Protein AF-A0A9P1I7U9-F1 (afdb_monomer)

Mean predicted aligned error: 19.24 Å

Organism: NCBI:txid860376

Foldseek 3Di:
DDDDDDDDDDDDDDDDDDDPDPPDPPDDDDDDPPPDPLLVLLVVQCLQVPWDFLVSSVVVCVVVDPDDPCNSVSNVVSQVVCVVVQQWDDDPRTIHGHDDDPPDDPDDPDDDDDDDDPDDDDAQVVLQVVVVVLQFAAPVPRHTAHAEAPNDNLQQAWKAFPVAQETHHNDPPDPQQADPVPRHGGGIEGAHEARDDDADNAHFFKAFPPHRYTGHPVSLVVLVVDPPNQADPRPRHGADPVDGMDTHDTHGDD

Solvent-accessible surface area (backbone atoms only — not comparable to full-atom values): 15810 Å² total; per-residue (Å²): 141,78,88,83,86,91,82,83,84,80,79,79,83,84,80,80,80,73,84,83,76,83,77,72,80,76,86,77,72,90,71,75,91,81,80,71,62,58,64,62,51,54,51,50,42,39,72,66,72,38,72,37,35,66,68,58,45,50,55,52,45,57,75,75,42,86,82,53,98,59,47,68,62,52,50,54,55,42,53,55,50,35,38,74,69,57,51,29,40,75,59,87,72,31,39,34,77,50,73,81,84,91,83,85,88,86,81,76,99,78,74,83,88,74,90,89,85,89,86,90,86,68,33,44,61,52,36,41,50,54,53,43,71,59,48,25,32,14,94,86,78,69,44,77,41,50,71,43,48,77,87,54,64,64,70,70,19,27,22,30,23,72,72,76,15,48,44,35,67,58,56,98,80,62,69,62,47,49,36,89,88,77,69,45,70,21,53,62,32,46,36,24,38,59,87,65,76,85,54,52,84,47,66,72,39,32,24,36,24,79,71,18,43,45,35,19,63,68,38,48,51,60,42,65,71,38,97,74,47,55,33,40,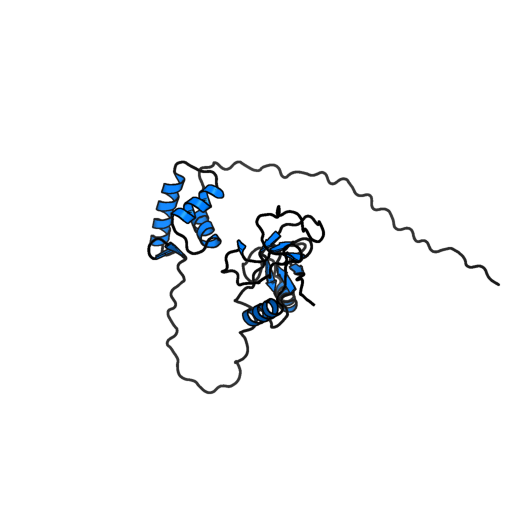94,77,77,63,49,68,36,39,90,91,53,43,60,34,58,55,43,75,42,63,82,130

pLDDT: mean 72.15, std 20.11, range [31.86, 94.12]

Secondary structure (DSSP, 8-state):
--PPP-----PPP----------PPP------TT---HHHHHHHHHHHH-SEEHHHHHHHHHHHS---TTHHHHHHHHHHHHHHTTSEEEETTEEEEPPPP-----S---------------HHHHHHHHHHHT-EE-TTT-PBP---BTTS-GGGSPEEETTT-BEE---TT--TTB-TTT--B--EEE-EE-SSS---SS-EEEEETTT-EEEEHHHHHHHHTSTTTTB-TTT-PBPPSS--EEE-B-EE--

Structure (mmCIF, N/CA/C/O backbone):
data_AF-A0A9P1I7U9-F1
#
_entry.id   AF-A0A9P1I7U9-F1
#
loop_
_atom_site.group_PDB
_atom_site.id
_atom_site.type_symbol
_atom_site.label_atom_id
_atom_site.label_alt_id
_atom_site.label_comp_id
_atom_site.label_asym_id
_atom_site.label_entity_id
_atom_site.label_seq_id
_atom_site.pdbx_PDB_ins_code
_atom_site.Cartn_x
_atom_site.Cartn_y
_atom_site.Cartn_z
_atom_site.occupancy
_atom_site.B_iso_or_equiv
_atom_site.auth_seq_id
_atom_site.auth_comp_id
_atom_site.auth_asym_id
_atom_site.auth_atom_id
_atom_site.pdbx_PDB_model_num
ATOM 1 N N . MET A 1 1 ? -35.443 -56.379 -13.937 1.00 35.25 1 MET A N 1
ATOM 2 C CA . MET A 1 1 ? -35.055 -55.501 -12.811 1.00 35.25 1 MET A CA 1
ATOM 3 C C . MET A 1 1 ? -34.016 -54.518 -13.320 1.00 35.25 1 MET A C 1
ATOM 5 O O . MET A 1 1 ? -32.988 -54.988 -13.769 1.00 35.25 1 MET A O 1
ATOM 9 N N . CYS A 1 2 ? -34.138 -53.200 -13.337 1.00 35.56 2 CYS A N 1
ATOM 10 C CA . CYS A 1 2 ? -35.221 -52.215 -13.360 1.00 35.56 2 CYS A CA 1
ATOM 11 C C . CYS A 1 2 ? -34.542 -50.975 -13.983 1.00 35.56 2 CYS A C 1
ATOM 13 O O . CYS A 1 2 ? -33.394 -50.693 -13.642 1.00 35.56 2 CYS A O 1
ATOM 15 N N . ALA A 1 3 ? -35.201 -50.319 -14.939 1.00 33.88 3 ALA A N 1
ATOM 16 C CA . ALA A 1 3 ? -34.686 -49.152 -15.653 1.00 33.88 3 ALA A CA 1
ATOM 17 C C . ALA A 1 3 ? -34.498 -47.946 -14.715 1.00 33.88 3 ALA A C 1
ATOM 19 O O . ALA A 1 3 ? -35.274 -47.773 -13.776 1.00 33.88 3 ALA A O 1
ATOM 20 N N . PHE A 1 4 ? -33.481 -47.125 -14.983 1.00 37.06 4 PHE A N 1
ATOM 21 C CA . PHE A 1 4 ? -33.329 -45.801 -14.382 1.00 37.06 4 PHE A CA 1
ATOM 22 C C . PHE A 1 4 ? -33.847 -44.751 -15.367 1.00 37.06 4 PHE A C 1
ATOM 24 O O . PHE A 1 4 ? -33.329 -44.629 -16.475 1.00 37.06 4 PHE A O 1
ATOM 31 N N . ASP A 1 5 ? -34.891 -44.042 -14.940 1.00 37.06 5 ASP A N 1
ATOM 32 C CA . ASP A 1 5 ? -35.507 -42.914 -15.630 1.00 37.06 5 ASP A CA 1
ATOM 33 C C . ASP A 1 5 ? -34.608 -41.668 -15.583 1.00 37.06 5 ASP A C 1
ATOM 35 O O . ASP A 1 5 ? -34.267 -41.152 -14.515 1.00 37.06 5 ASP A O 1
ATOM 39 N N . ASP A 1 6 ? -34.292 -41.154 -16.771 1.00 42.03 6 ASP A N 1
ATOM 40 C CA . ASP A 1 6 ? -33.752 -39.820 -17.020 1.00 42.03 6 ASP A CA 1
ATOM 41 C C . ASP A 1 6 ? -34.882 -38.790 -16.927 1.00 42.03 6 ASP A C 1
ATOM 43 O O . ASP A 1 6 ? -35.657 -38.618 -17.868 1.00 42.03 6 ASP A O 1
ATOM 47 N N . SER A 1 7 ? -34.995 -38.075 -15.806 1.00 41.16 7 SER A N 1
ATOM 48 C CA . SER A 1 7 ? -35.862 -36.889 -15.702 1.00 41.16 7 SER A CA 1
ATOM 49 C C . SER A 1 7 ? -35.496 -35.998 -14.514 1.00 41.16 7 SER A C 1
ATOM 51 O O . SER A 1 7 ? -36.230 -35.943 -13.531 1.00 41.16 7 SER A O 1
ATOM 53 N N . ASN A 1 8 ? -34.385 -35.249 -14.593 1.00 41.19 8 ASN A N 1
ATOM 54 C CA . ASN A 1 8 ? -34.286 -33.972 -13.864 1.00 41.19 8 ASN A CA 1
ATOM 55 C C . ASN A 1 8 ? -33.188 -33.024 -14.396 1.00 41.19 8 ASN A C 1
ATOM 57 O O . ASN A 1 8 ? -32.270 -32.639 -13.675 1.00 41.19 8 ASN A O 1
ATOM 61 N N . ALA A 1 9 ? -33.279 -32.604 -15.659 1.00 37.94 9 ALA A N 1
ATOM 62 C CA . ALA A 1 9 ? -32.490 -31.480 -16.168 1.00 37.94 9 ALA A CA 1
ATOM 63 C C . ALA A 1 9 ? -33.320 -30.189 -16.074 1.00 37.94 9 ALA A C 1
ATOM 65 O O . ALA A 1 9 ? -34.057 -29.822 -16.989 1.00 37.94 9 ALA A O 1
ATOM 66 N N . ARG A 1 10 ? -33.227 -29.491 -14.937 1.00 40.03 10 ARG A N 1
ATOM 67 C CA . ARG A 1 10 ? -33.808 -28.151 -14.767 1.00 40.03 10 ARG A CA 1
ATOM 68 C C . ARG A 1 10 ? -32.947 -27.137 -15.527 1.00 40.03 10 ARG A C 1
ATOM 70 O O . ARG A 1 10 ? -31.880 -26.744 -15.065 1.00 40.03 10 ARG A O 1
ATOM 77 N N . ALA A 1 11 ? -33.416 -26.731 -16.704 1.00 37.88 11 ALA A N 1
ATOM 78 C CA . ALA A 1 11 ? -32.824 -25.660 -17.498 1.00 37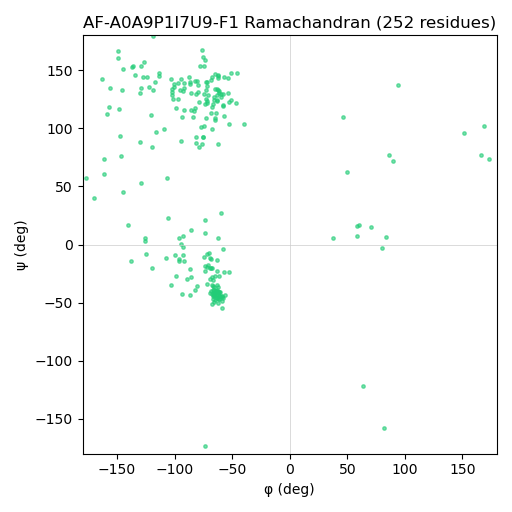.88 11 ALA A CA 1
ATOM 79 C C . ALA A 1 11 ? -32.894 -24.318 -16.744 1.00 37.88 11 ALA A C 1
ATOM 81 O O . ALA A 1 11 ? -33.973 -23.874 -16.348 1.00 37.88 11 ALA A O 1
ATOM 82 N N . MET A 1 12 ? -31.746 -23.661 -16.551 1.00 38.28 12 MET A N 1
ATOM 83 C CA . MET A 1 12 ? -31.697 -22.267 -16.099 1.00 38.28 12 MET A CA 1
ATOM 84 C C . MET A 1 12 ? -31.948 -21.324 -17.288 1.00 38.28 12 MET A C 1
ATOM 86 O O . MET A 1 12 ? -31.445 -21.586 -18.383 1.00 38.28 12 MET A O 1
ATOM 90 N N . PRO A 1 13 ? -32.697 -20.221 -17.114 1.00 38.47 13 PRO A N 1
ATOM 91 C CA . PRO A 1 13 ? -32.967 -19.296 -18.204 1.00 38.47 13 PRO A CA 1
ATOM 92 C C . PRO A 1 13 ? -31.717 -18.482 -18.564 1.00 38.47 13 PRO A C 1
ATOM 94 O O . PRO A 1 13 ? -31.050 -17.907 -17.703 1.00 38.47 13 PRO A O 1
ATOM 97 N N . ALA A 1 14 ? -31.429 -18.408 -19.863 1.00 38.72 14 ALA A N 1
ATOM 98 C CA . ALA A 1 14 ? -30.375 -17.576 -20.425 1.00 38.72 14 ALA A CA 1
ATOM 99 C C . ALA A 1 14 ? -30.672 -16.086 -20.178 1.00 38.72 14 ALA A C 1
ATOM 101 O O . ALA A 1 14 ? -31.610 -15.517 -20.742 1.00 38.72 14 ALA A O 1
ATOM 102 N N . VAL A 1 15 ? -29.851 -15.440 -19.348 1.00 37.72 15 VAL A N 1
ATOM 103 C CA . VAL A 1 15 ? -29.870 -13.986 -19.166 1.00 37.72 15 VAL A CA 1
ATOM 104 C C . VAL A 1 15 ? -29.263 -13.345 -20.413 1.00 37.72 15 VAL A C 1
ATOM 106 O O . VAL A 1 15 ? -28.061 -13.436 -20.658 1.00 37.72 15 VAL A O 1
ATOM 109 N N . LYS A 1 16 ? -30.107 -12.699 -21.223 1.00 37.28 16 LYS A N 1
ATOM 110 C CA . LYS A 1 16 ? -29.671 -11.846 -22.335 1.00 37.28 16 LYS A CA 1
ATOM 111 C C . LYS A 1 16 ? -28.910 -10.645 -21.767 1.00 37.28 16 LYS A C 1
ATOM 113 O O . LYS A 1 16 ? -29.511 -9.760 -21.164 1.00 37.28 16 LYS A O 1
ATOM 118 N N . LEU A 1 17 ? -27.593 -10.615 -21.963 1.00 35.53 17 LEU A N 1
ATOM 119 C CA . LEU A 1 17 ? -26.768 -9.435 -21.709 1.00 35.53 17 LEU A CA 1
ATOM 120 C C . LEU A 1 17 ? -27.118 -8.361 -22.747 1.00 35.53 17 LEU A C 1
ATOM 122 O O . LEU A 1 17 ? -26.879 -8.537 -23.941 1.00 35.53 17 LEU A O 1
ATOM 126 N N . ALA A 1 18 ? -27.707 -7.256 -22.291 1.00 37.22 18 ALA A N 1
ATOM 127 C CA . ALA A 1 18 ? -27.853 -6.054 -23.103 1.00 37.22 18 ALA A CA 1
ATOM 128 C C . ALA A 1 18 ? -26.465 -5.431 -23.364 1.00 37.22 18 ALA A C 1
ATOM 130 O O . ALA A 1 18 ? -25.609 -5.462 -22.474 1.00 37.22 18 ALA A O 1
ATOM 131 N N . PRO A 1 19 ? -26.214 -4.852 -24.552 1.00 33.81 19 PRO A N 1
ATOM 132 C CA . PRO A 1 19 ? -24.946 -4.201 -24.841 1.00 33.81 19 PRO A CA 1
ATOM 133 C C . PRO A 1 19 ? -24.794 -2.959 -23.957 1.00 33.81 19 PRO A C 1
ATOM 135 O O . PRO A 1 19 ? -25.609 -2.036 -24.002 1.00 33.81 19 PRO A O 1
ATOM 138 N N . VAL A 1 20 ? -23.735 -2.938 -23.147 1.00 38.53 20 VAL A N 1
ATOM 139 C CA . VAL A 1 20 ? -23.327 -1.759 -22.381 1.00 38.53 20 VAL A CA 1
ATOM 140 C C . VAL A 1 20 ? -22.842 -0.712 -23.378 1.00 38.53 20 VAL A C 1
ATOM 142 O O . VAL A 1 20 ? -21.723 -0.766 -23.886 1.00 38.53 20 VAL A O 1
ATOM 145 N N . VAL A 1 21 ? -23.717 0.240 -23.689 1.00 36.69 21 VAL A N 1
ATOM 146 C CA . VAL A 1 21 ? -23.355 1.464 -24.395 1.00 36.69 21 VAL A CA 1
ATOM 147 C C . VAL A 1 21 ? -22.418 2.241 -23.474 1.00 36.69 21 VAL A C 1
ATOM 149 O O . VAL A 1 21 ? -22.847 2.785 -22.457 1.00 36.69 21 VAL A O 1
ATOM 152 N N . ASN A 1 22 ? -21.130 2.272 -23.821 1.00 35.91 22 ASN A N 1
ATOM 153 C CA . ASN A 1 22 ? -20.127 3.128 -23.194 1.00 35.91 22 ASN A CA 1
ATOM 154 C C . ASN A 1 22 ? -20.505 4.598 -23.415 1.00 35.91 22 ASN A C 1
ATOM 156 O O . ASN A 1 22 ? -20.060 5.241 -24.367 1.00 35.91 22 ASN A O 1
ATOM 160 N N . GLN A 1 23 ? -21.332 5.148 -22.529 1.00 33.81 23 GLN A N 1
ATOM 161 C CA . GLN A 1 23 ? -21.479 6.589 -22.412 1.00 33.81 23 GLN A CA 1
ATOM 162 C C . GLN A 1 23 ? -20.242 7.124 -21.694 1.00 33.81 23 GLN A C 1
ATOM 164 O O . GLN A 1 23 ? -20.154 7.153 -20.469 1.00 33.81 23 GLN A O 1
ATOM 169 N N . VAL A 1 24 ? -19.255 7.513 -22.501 1.00 34.47 24 VAL A N 1
ATOM 170 C CA . VAL A 1 24 ? -18.118 8.332 -22.084 1.00 34.47 24 VAL A CA 1
ATOM 171 C C . VAL A 1 24 ? -18.670 9.567 -21.360 1.00 34.47 24 VAL A C 1
ATOM 173 O O . VAL A 1 24 ? -19.476 10.292 -21.954 1.00 34.47 24 VAL A O 1
ATOM 176 N N . PRO A 1 25 ? -18.262 9.854 -20.110 1.00 32.84 25 PRO A N 1
ATOM 177 C CA . PRO A 1 25 ? -18.640 11.096 -19.457 1.00 32.84 25 PRO A CA 1
ATOM 178 C C . PRO A 1 25 ? -18.167 12.271 -20.315 1.00 32.84 25 PRO A C 1
ATOM 180 O O . PRO A 1 25 ? -16.976 12.424 -20.598 1.00 32.84 25 PRO A O 1
ATOM 183 N N . ARG A 1 26 ? -19.119 13.091 -20.770 1.00 34.06 26 ARG A N 1
ATOM 184 C CA . ARG A 1 26 ? -18.844 14.340 -21.483 1.00 34.06 26 ARG A CA 1
ATOM 185 C C . ARG A 1 26 ? -17.884 15.185 -20.646 1.00 34.06 26 ARG A C 1
ATOM 187 O O . ARG A 1 26 ? -18.204 15.543 -19.518 1.00 34.06 26 ARG A O 1
ATOM 194 N N . ARG A 1 27 ? -16.735 15.528 -21.244 1.00 41.56 27 ARG A N 1
ATOM 195 C CA . ARG A 1 27 ? -15.789 16.559 -20.790 1.00 41.56 27 ARG A CA 1
ATOM 196 C C . ARG A 1 27 ? -16.549 17.783 -20.269 1.00 41.56 27 ARG A C 1
ATOM 198 O O . ARG A 1 27 ? -17.036 18.595 -21.054 1.00 41.56 27 ARG A O 1
ATOM 205 N N . THR A 1 28 ? -16.613 17.945 -18.955 1.00 37.50 28 THR A N 1
ATOM 206 C CA . THR A 1 28 ? -17.029 19.200 -18.337 1.00 37.50 28 THR A CA 1
ATOM 207 C C . THR A 1 28 ? -15.814 20.110 -18.207 1.00 37.50 28 THR A C 1
ATOM 209 O O . THR A 1 28 ? -14.871 19.781 -17.500 1.00 37.50 28 THR A O 1
ATOM 212 N N . ARG A 1 29 ? -15.877 21.235 -18.933 1.00 35.31 29 ARG A N 1
ATOM 213 C CA . ARG A 1 29 ? -15.107 22.488 -18.806 1.00 35.31 29 ARG A CA 1
ATOM 214 C C . ARG A 1 29 ? -13.582 22.381 -18.630 1.00 35.31 29 ARG A C 1
ATOM 216 O O . ARG A 1 29 ? -13.078 22.119 -17.549 1.00 35.31 29 ARG A O 1
ATOM 223 N N . ARG A 1 30 ? -12.858 22.790 -19.683 1.00 38.59 30 ARG A N 1
ATOM 224 C CA . ARG A 1 30 ? -11.531 23.421 -19.562 1.00 38.59 30 ARG A CA 1
ATOM 225 C C . ARG A 1 30 ? -11.651 24.600 -18.587 1.00 38.59 30 ARG A C 1
ATOM 227 O O . ARG A 1 30 ? -12.206 25.634 -18.957 1.00 38.59 30 ARG A O 1
ATOM 234 N N . THR A 1 31 ? -11.182 24.438 -17.357 1.00 34.88 31 THR A N 1
ATOM 235 C CA . THR A 1 31 ? -10.818 25.572 -16.507 1.00 34.88 31 THR A CA 1
ATOM 236 C C . THR A 1 31 ? -9.576 26.226 -17.114 1.00 34.88 31 THR A C 1
ATOM 238 O O . THR A 1 31 ? -8.736 25.550 -17.713 1.00 34.88 31 THR A O 1
ATOM 241 N N . LYS A 1 32 ? -9.516 27.559 -17.075 1.00 38.56 32 LYS A N 1
ATOM 242 C CA . LYS A 1 32 ? -8.348 28.321 -17.530 1.00 38.56 32 LYS A CA 1
ATOM 243 C C . LYS A 1 32 ? -7.112 27.863 -16.747 1.00 38.56 32 LYS A C 1
ATOM 245 O O . LYS 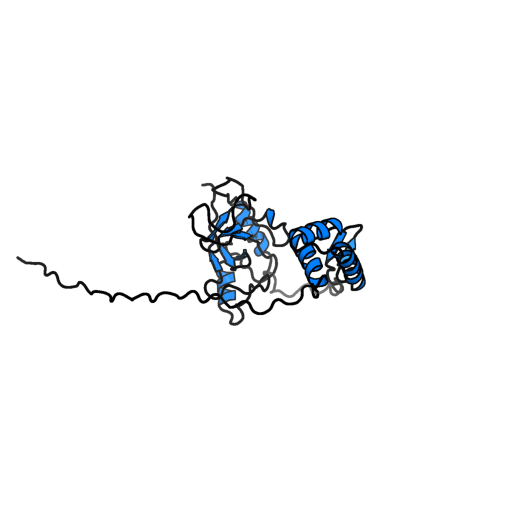A 1 32 ? -7.216 27.538 -15.571 1.00 38.56 32 LYS A O 1
ATOM 250 N N . VAL A 1 33 ? -5.965 27.839 -17.416 1.00 45.66 33 VAL A N 1
ATOM 251 C CA . VAL A 1 33 ? -4.665 27.326 -16.934 1.00 45.66 33 VAL A CA 1
ATOM 252 C C . VAL A 1 33 ? -4.005 28.268 -15.901 1.00 45.66 33 VAL A C 1
ATOM 254 O O . VAL A 1 33 ? -2.864 28.057 -15.507 1.00 45.66 33 VAL A O 1
ATOM 257 N N . ASP A 1 34 ? -4.726 29.284 -15.420 1.00 48.91 34 ASP A N 1
ATOM 258 C CA . ASP A 1 34 ? -4.161 30.374 -14.615 1.00 48.91 34 ASP A CA 1
ATOM 259 C C . ASP A 1 34 ? -4.308 30.180 -13.092 1.00 48.91 34 ASP A C 1
ATOM 261 O O . ASP A 1 34 ? -3.585 30.824 -12.338 1.00 48.91 34 ASP A O 1
ATOM 265 N N . ASP A 1 35 ? -5.152 29.249 -12.631 1.00 54.56 35 ASP A N 1
ATOM 266 C CA . ASP A 1 35 ? -5.381 28.972 -11.199 1.00 54.56 35 ASP A CA 1
ATOM 267 C C . ASP A 1 35 ? -4.724 27.653 -10.764 1.00 54.56 35 ASP A C 1
ATOM 269 O O . ASP A 1 35 ? -5.377 26.714 -10.305 1.00 54.56 35 ASP A O 1
ATOM 273 N N . VAL A 1 36 ? -3.411 27.542 -10.959 1.00 66.69 36 VAL A N 1
ATOM 274 C CA . VAL A 1 36 ? -2.638 26.434 -10.385 1.00 66.69 36 VAL A CA 1
ATOM 275 C C . VAL A 1 36 ? -2.294 26.791 -8.939 1.00 66.69 36 VAL A C 1
ATOM 277 O O . VAL A 1 36 ? -1.547 27.740 -8.706 1.00 66.69 36 VAL A O 1
ATOM 280 N N . ASP A 1 37 ? -2.826 26.042 -7.970 1.00 80.69 37 ASP A N 1
ATOM 281 C CA . ASP A 1 37 ? -2.520 26.243 -6.550 1.00 80.69 37 ASP A CA 1
ATOM 282 C C . ASP A 1 37 ? -1.123 25.696 -6.215 1.00 80.69 37 ASP A C 1
ATOM 284 O O . ASP A 1 37 ? -0.926 24.517 -5.911 1.00 80.69 37 ASP A O 1
ATOM 288 N N . TYR A 1 38 ? -0.122 26.573 -6.289 1.00 82.69 38 TYR A N 1
ATOM 289 C CA . TYR A 1 38 ? 1.262 26.222 -5.981 1.00 82.69 38 TYR A CA 1
ATOM 290 C C . TYR A 1 38 ? 1.455 25.791 -4.518 1.00 82.69 38 TYR A C 1
ATOM 292 O O . TYR A 1 38 ? 2.395 25.042 -4.246 1.00 82.69 38 TYR A O 1
ATOM 300 N N . GLU A 1 39 ? 0.577 26.187 -3.585 1.00 82.94 39 GLU A N 1
ATOM 301 C CA . GLU A 1 39 ? 0.643 25.749 -2.185 1.00 82.94 39 GLU A CA 1
ATOM 302 C C . GLU A 1 39 ? 0.373 24.243 -2.089 1.00 82.94 39 GLU A C 1
ATOM 304 O O . GLU A 1 39 ? 1.172 23.493 -1.515 1.00 82.94 39 GLU A O 1
ATOM 309 N N . GLU A 1 40 ? -0.703 23.780 -2.729 1.00 81.75 40 GLU A N 1
ATOM 310 C CA . GLU A 1 40 ? -1.050 22.360 -2.800 1.00 81.75 40 GLU A CA 1
ATOM 311 C C . GLU A 1 40 ? 0.019 21.553 -3.548 1.00 81.75 40 GLU A C 1
ATOM 313 O O . GLU A 1 40 ? 0.378 20.449 -3.124 1.00 81.75 40 GLU A O 1
ATOM 318 N N . LEU A 1 41 ? 0.582 22.109 -4.625 1.00 84.50 41 LEU A N 1
ATOM 319 C CA . LEU A 1 41 ? 1.618 21.437 -5.409 1.00 84.50 41 LEU A CA 1
ATOM 320 C C . LEU A 1 41 ? 2.926 21.254 -4.638 1.00 84.50 41 LEU A C 1
ATOM 322 O O . LEU A 1 41 ? 3.474 20.149 -4.624 1.00 84.50 41 LEU A O 1
ATOM 326 N N . VAL A 1 42 ? 3.413 22.303 -3.973 1.00 86.19 42 VAL A N 1
ATOM 327 C CA . VAL A 1 42 ? 4.641 22.247 -3.166 1.00 86.19 42 VAL A CA 1
ATOM 328 C C . VAL A 1 42 ? 4.453 21.304 -1.978 1.00 86.19 42 VAL A C 1
ATOM 330 O O . VAL A 1 42 ? 5.322 20.478 -1.695 1.00 86.19 42 VAL A O 1
ATOM 333 N N . MET A 1 43 ? 3.292 21.347 -1.318 1.00 81.75 43 MET A N 1
ATOM 334 C CA . MET A 1 43 ? 2.983 20.416 -0.232 1.00 81.75 43 MET A CA 1
ATOM 335 C C . MET A 1 43 ? 2.859 18.971 -0.726 1.00 81.75 43 MET A C 1
ATOM 337 O O . MET A 1 43 ? 3.300 18.056 -0.033 1.00 81.75 43 MET A O 1
ATOM 341 N N . SER A 1 44 ? 2.308 18.745 -1.919 1.00 80.00 44 SER A N 1
ATOM 342 C CA . SER A 1 44 ? 2.243 17.418 -2.541 1.00 80.00 44 SER A CA 1
ATOM 343 C C . SER A 1 44 ? 3.628 16.880 -2.887 1.00 80.00 44 SER A C 1
ATOM 345 O O . SER A 1 44 ? 3.892 15.707 -2.628 1.00 80.00 44 SER A O 1
ATOM 347 N N . ALA A 1 45 ? 4.524 17.735 -3.392 1.00 81.88 45 ALA A N 1
ATOM 348 C CA . ALA A 1 45 ? 5.917 17.381 -3.640 1.00 81.88 45 ALA A CA 1
ATOM 349 C C . ALA A 1 45 ? 6.601 16.932 -2.343 1.00 81.88 45 ALA A C 1
ATOM 351 O O . ALA A 1 45 ? 7.032 15.789 -2.259 1.00 81.88 45 ALA A O 1
ATOM 352 N N . ILE A 1 46 ? 6.570 17.757 -1.291 1.00 82.12 46 ILE A N 1
ATOM 353 C CA . ILE A 1 46 ? 7.192 17.450 0.012 1.00 82.12 46 ILE A CA 1
ATOM 354 C C . ILE A 1 46 ? 6.551 16.220 0.682 1.00 82.12 46 ILE A C 1
ATOM 356 O O . ILE A 1 46 ? 7.231 15.436 1.342 1.00 82.12 46 ILE A O 1
ATOM 360 N N . ASN A 1 47 ? 5.242 16.002 0.522 1.00 78.75 47 ASN A N 1
ATOM 361 C CA . ASN A 1 47 ? 4.582 14.800 1.043 1.00 78.75 47 ASN A CA 1
ATOM 362 C C . ASN A 1 47 ? 5.004 13.526 0.291 1.00 78.75 47 ASN A C 1
ATOM 364 O O . ASN A 1 47 ? 4.972 12.445 0.877 1.00 78.75 47 ASN A O 1
ATOM 368 N N . PHE A 1 48 ? 5.360 13.640 -0.990 1.00 77.31 48 PHE A N 1
ATOM 369 C CA . PHE A 1 48 ? 5.765 12.514 -1.826 1.00 77.31 48 PHE A CA 1
ATOM 370 C C . PHE A 1 48 ? 7.266 12.207 -1.714 1.00 77.31 48 PHE A C 1
ATOM 372 O O . PHE A 1 48 ? 7.638 11.040 -1.605 1.00 77.31 48 PHE A O 1
ATOM 379 N N . SER A 1 49 ? 8.121 13.234 -1.732 1.00 74.19 49 SER A N 1
ATOM 380 C CA . SER A 1 49 ? 9.584 13.106 -1.685 1.00 74.19 49 SER A CA 1
ATOM 381 C C . SER A 1 49 ? 10.167 13.145 -0.270 1.00 74.19 49 SER A C 1
ATOM 383 O O . SER A 1 49 ? 11.313 12.748 -0.076 1.00 74.19 49 SER A O 1
ATOM 385 N N . GLY A 1 50 ? 9.390 13.574 0.728 1.00 78.62 50 GLY A N 1
ATOM 386 C CA . GLY A 1 50 ? 9.883 13.818 2.081 1.00 78.62 50 GLY A CA 1
ATOM 387 C C . GLY A 1 50 ? 10.557 15.192 2.209 1.00 78.62 50 GLY A C 1
ATOM 388 O O . GLY A 1 50 ? 10.247 16.109 1.449 1.00 78.62 50 GLY A O 1
ATOM 389 N N . PRO A 1 51 ? 11.437 15.389 3.210 1.00 83.88 51 PRO A N 1
ATOM 390 C CA . PRO A 1 51 ? 12.232 16.608 3.313 1.00 83.88 51 PRO A CA 1
ATOM 391 C C . PRO A 1 51 ? 13.073 16.792 2.047 1.00 83.88 51 PRO A C 1
ATOM 393 O O . PRO A 1 51 ? 13.894 15.930 1.746 1.00 83.88 51 PRO A O 1
ATOM 396 N N . SER A 1 52 ? 12.875 17.901 1.338 1.00 84.06 52 SER A N 1
ATOM 397 C CA . SER A 1 52 ? 13.480 18.115 0.019 1.00 84.06 52 SER A CA 1
ATOM 398 C C . SER A 1 52 ? 14.027 19.522 -0.154 1.00 84.06 52 SER A C 1
ATOM 40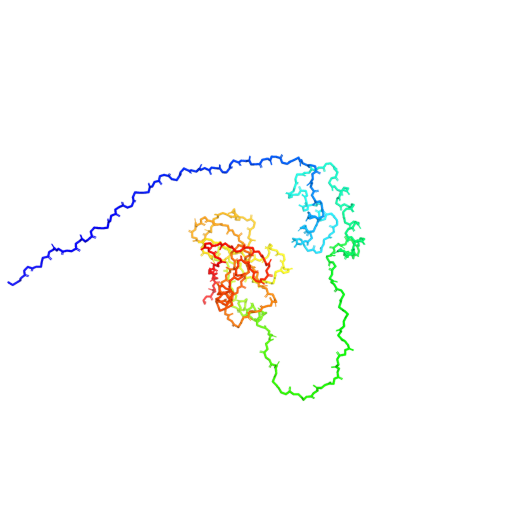0 O O . SER A 1 52 ? 13.547 20.466 0.483 1.00 84.06 52 SER A O 1
ATOM 402 N N . SER A 1 53 ? 15.042 19.655 -1.005 1.00 89.81 53 SER A N 1
ATOM 403 C CA . SER A 1 53 ? 15.562 20.959 -1.426 1.00 89.81 53 SER A CA 1
ATOM 404 C C . SER A 1 53 ? 14.643 21.622 -2.455 1.00 89.81 53 SER A C 1
ATOM 406 O O . SER A 1 53 ? 13.741 20.995 -3.015 1.00 89.81 53 SER A O 1
ATOM 408 N N . GLU A 1 54 ? 14.864 22.910 -2.713 1.00 87.62 54 GLU A N 1
ATOM 409 C CA . GLU A 1 54 ? 14.123 23.635 -3.747 1.00 87.62 54 GLU A CA 1
ATOM 410 C C . GLU A 1 54 ? 14.298 22.997 -5.135 1.00 87.62 54 GLU A C 1
ATOM 412 O O . GLU A 1 54 ? 13.307 22.762 -5.827 1.00 87.62 54 GLU A O 1
ATOM 417 N N . ASP A 1 55 ? 15.527 22.626 -5.501 1.00 84.88 55 ASP A N 1
ATOM 418 C CA . ASP A 1 55 ? 15.835 21.991 -6.786 1.00 84.88 55 ASP A CA 1
ATOM 419 C C . ASP A 1 55 ? 15.110 20.652 -6.956 1.00 84.88 55 ASP A C 1
ATOM 421 O O . ASP A 1 55 ? 14.562 20.357 -8.019 1.00 84.88 55 ASP A O 1
ATOM 425 N N . GLU A 1 56 ? 15.046 19.842 -5.898 1.00 83.25 56 GLU A N 1
ATOM 426 C CA . GLU A 1 56 ? 14.320 18.570 -5.915 1.00 83.25 56 GLU A CA 1
ATOM 427 C C . GLU A 1 56 ? 12.818 18.778 -6.126 1.00 83.25 56 GLU A C 1
ATOM 429 O O . GLU A 1 56 ? 12.191 18.048 -6.901 1.00 83.25 56 GLU A O 1
ATOM 434 N N . ILE A 1 57 ? 12.246 19.805 -5.490 1.00 84.69 57 ILE A N 1
ATOM 435 C CA . ILE A 1 57 ? 10.839 20.180 -5.654 1.00 84.69 57 ILE A CA 1
ATOM 436 C C . ILE A 1 57 ? 10.588 20.670 -7.087 1.00 84.69 57 ILE A C 1
ATOM 438 O O . ILE A 1 57 ? 9.625 20.233 -7.720 1.00 84.69 57 ILE A O 1
ATOM 442 N N . GLN A 1 58 ? 11.471 21.498 -7.652 1.00 85.00 58 GLN A N 1
ATOM 443 C CA . GLN A 1 58 ? 11.369 21.958 -9.041 1.00 85.00 58 GLN A CA 1
ATOM 444 C C . GLN A 1 58 ? 11.499 20.802 -10.049 1.00 85.00 58 GLN A C 1
ATOM 446 O O . GLN A 1 58 ? 10.719 20.708 -11.005 1.00 85.00 58 GLN A O 1
ATOM 451 N N . ILE A 1 59 ? 12.433 19.869 -9.831 1.00 83.00 59 ILE A N 1
ATOM 452 C CA . ILE A 1 59 ? 12.594 18.666 -10.662 1.00 83.00 59 ILE A CA 1
ATOM 453 C C . ILE A 1 59 ? 11.334 17.799 -10.589 1.00 83.00 59 ILE A C 1
ATOM 455 O O . ILE A 1 59 ? 10.840 17.350 -11.626 1.00 83.00 59 ILE A O 1
ATOM 459 N N . PHE A 1 60 ? 10.788 17.579 -9.393 1.00 82.50 60 PHE A N 1
ATOM 460 C CA . PHE A 1 60 ? 9.554 16.820 -9.207 1.00 82.50 60 PHE A CA 1
ATOM 461 C C . PHE A 1 60 ? 8.371 17.482 -9.927 1.00 82.50 60 PHE A C 1
ATOM 463 O O . PHE A 1 60 ? 7.639 16.823 -10.672 1.00 82.50 60 PHE A O 1
ATOM 470 N N . MET A 1 61 ? 8.211 18.796 -9.768 1.00 81.06 61 MET A N 1
ATOM 471 C CA . MET A 1 61 ? 7.106 19.542 -10.367 1.00 81.06 61 MET A CA 1
ATOM 472 C C . MET A 1 61 ? 7.210 19.609 -11.892 1.00 81.06 61 MET A C 1
ATOM 474 O O . MET A 1 61 ? 6.211 19.391 -12.570 1.00 81.06 61 MET A O 1
ATOM 478 N N . SER A 1 62 ? 8.410 19.793 -12.444 1.00 80.75 62 SER A N 1
ATOM 479 C CA . SER A 1 62 ? 8.625 19.847 -13.897 1.00 80.75 62 SER A CA 1
ATOM 480 C C . SER A 1 62 ? 8.418 18.513 -14.624 1.00 80.75 62 SER A C 1
ATOM 482 O O . SER A 1 62 ? 8.203 18.504 -15.837 1.00 80.75 62 SER A O 1
ATOM 484 N N . LYS A 1 63 ? 8.488 17.388 -13.900 1.00 79.00 63 LYS A N 1
ATOM 485 C CA . LYS A 1 63 ? 8.157 16.048 -14.415 1.00 79.00 63 LYS A CA 1
ATOM 486 C C . LYS A 1 63 ? 6.668 15.725 -14.307 1.00 79.00 63 LYS A C 1
ATOM 488 O O . LYS A 1 63 ? 6.170 14.921 -15.089 1.00 79.00 63 LYS A O 1
ATOM 493 N N . THR A 1 64 ? 5.982 16.322 -13.334 1.00 73.44 64 THR A N 1
ATOM 494 C CA . THR A 1 64 ? 4.597 15.978 -12.978 1.00 73.44 64 THR A CA 1
ATOM 495 C C . THR A 1 64 ? 3.579 16.940 -13.597 1.00 73.44 64 THR A C 1
ATOM 497 O O . THR A 1 64 ? 2.449 16.542 -13.870 1.00 73.44 64 THR A O 1
ATOM 500 N N . TYR A 1 65 ? 3.979 18.186 -13.871 1.00 73.25 65 TYR A N 1
ATOM 501 C CA . TYR A 1 65 ? 3.107 19.252 -14.367 1.00 73.25 65 TYR A CA 1
ATOM 502 C C . TYR A 1 65 ? 3.690 19.940 -15.613 1.00 73.25 65 TYR A C 1
ATOM 504 O O . TYR A 1 65 ? 4.910 19.966 -15.789 1.00 73.25 65 TYR A O 1
ATOM 512 N N . PRO A 1 66 ? 2.841 20.516 -16.489 1.00 74.31 66 PRO A N 1
ATOM 513 C CA . PRO A 1 66 ? 3.302 21.271 -17.650 1.00 74.31 66 PRO A CA 1
ATOM 514 C C . PRO A 1 66 ? 4.198 22.433 -17.218 1.00 74.31 66 PRO A C 1
ATOM 516 O O . PRO A 1 66 ? 3.815 23.219 -16.351 1.00 74.31 66 PRO A O 1
ATOM 519 N N . LYS A 1 67 ? 5.381 22.552 -17.827 1.00 72.25 67 LYS A N 1
ATOM 520 C CA . LYS A 1 67 ? 6.300 23.660 -17.552 1.00 72.25 67 LYS A CA 1
ATOM 521 C C . LYS A 1 67 ? 5.653 24.985 -17.953 1.00 72.25 67 LYS A C 1
ATOM 523 O O . LYS A 1 67 ? 5.181 25.128 -19.077 1.00 72.25 67 LYS A O 1
ATOM 528 N N . THR A 1 68 ? 5.670 25.938 -17.031 1.00 75.62 68 THR A N 1
ATOM 529 C CA . THR A 1 68 ? 5.379 27.348 -17.289 1.00 75.62 68 THR A CA 1
ATOM 530 C C . THR A 1 68 ? 6.659 28.146 -17.072 1.00 75.62 68 THR A C 1
ATOM 532 O O . THR A 1 68 ? 7.476 27.768 -16.227 1.00 75.62 68 THR A O 1
ATOM 535 N N . ASP A 1 69 ? 6.846 29.231 -17.823 1.00 73.56 69 ASP A N 1
ATOM 536 C CA . ASP A 1 69 ? 8.090 30.018 -17.788 1.00 73.56 69 ASP A CA 1
ATOM 537 C C . ASP A 1 69 ? 8.368 30.612 -16.392 1.00 73.56 69 ASP A C 1
ATOM 539 O O . ASP A 1 69 ? 9.517 30.740 -15.978 1.00 73.56 69 ASP A O 1
ATOM 543 N N . ASP A 1 70 ? 7.310 30.850 -15.608 1.00 83.50 70 ASP A N 1
ATOM 544 C CA . ASP A 1 70 ? 7.383 31.406 -14.251 1.00 83.50 70 ASP A CA 1
ATOM 545 C C . ASP A 1 70 ? 7.370 30.351 -13.128 1.00 83.50 70 ASP A C 1
ATOM 547 O O . ASP A 1 70 ? 7.277 30.697 -11.947 1.00 83.50 70 ASP A O 1
ATOM 551 N N . MET A 1 71 ? 7.419 29.053 -13.453 1.00 81.25 71 MET A N 1
ATOM 552 C CA . MET A 1 71 ? 7.229 27.978 -12.468 1.00 81.25 71 MET A CA 1
ATOM 553 C C . MET A 1 71 ? 8.250 28.037 -11.325 1.00 81.25 71 MET A C 1
ATOM 555 O O . MET A 1 71 ? 7.860 27.926 -10.165 1.00 81.25 71 MET A O 1
ATOM 559 N N . ALA A 1 72 ? 9.532 28.242 -11.636 1.00 84.25 72 ALA A N 1
ATOM 560 C CA . ALA A 1 72 ? 10.597 28.291 -10.632 1.00 84.25 72 ALA A CA 1
ATOM 561 C C . ALA A 1 72 ? 10.380 29.440 -9.635 1.00 84.25 72 ALA A C 1
ATOM 563 O O . ALA A 1 72 ? 10.383 29.230 -8.424 1.00 84.25 72 ALA A O 1
ATOM 564 N N . LYS A 1 73 ? 10.066 30.635 -10.150 1.00 87.25 73 LYS A N 1
ATOM 565 C CA . LYS A 1 73 ? 9.808 31.823 -9.331 1.00 87.25 73 LYS A CA 1
ATOM 566 C C . LYS A 1 73 ? 8.593 31.638 -8.415 1.00 87.25 73 LYS A C 1
ATOM 568 O O . LYS A 1 73 ? 8.646 31.982 -7.237 1.00 87.25 73 LYS A O 1
ATOM 573 N N . LYS A 1 74 ? 7.514 31.037 -8.928 1.00 87.56 74 LYS A N 1
ATOM 574 C CA . LYS A 1 74 ? 6.304 30.752 -8.136 1.00 87.56 74 LYS A CA 1
ATOM 575 C C . LYS A 1 74 ? 6.550 29.709 -7.042 1.00 87.56 74 LYS A C 1
ATOM 577 O O . LYS A 1 74 ? 5.988 29.832 -5.953 1.00 87.56 74 LYS A O 1
ATOM 582 N N . ILE A 1 75 ? 7.399 28.709 -7.291 1.00 88.19 75 ILE A N 1
ATOM 583 C CA . ILE A 1 75 ? 7.809 27.722 -6.277 1.00 88.19 75 ILE A CA 1
ATOM 584 C C . ILE A 1 75 ? 8.611 28.406 -5.166 1.00 88.19 75 ILE A C 1
ATOM 586 O O . ILE A 1 75 ? 8.290 28.229 -3.990 1.00 88.19 75 ILE A O 1
ATOM 590 N N . GLU A 1 76 ? 9.589 29.236 -5.528 1.00 90.19 76 GLU A N 1
ATOM 591 C CA . GLU A 1 76 ? 10.423 29.975 -4.576 1.00 90.19 76 GLU A CA 1
ATOM 592 C C . GLU A 1 76 ? 9.576 30.893 -3.671 1.00 90.19 76 GLU A C 1
ATOM 594 O O . GLU A 1 76 ? 9.697 30.871 -2.440 1.00 90.19 76 GLU A O 1
ATOM 599 N N . GLU A 1 77 ? 8.670 31.679 -4.263 1.00 90.94 77 GLU A N 1
ATOM 600 C CA . GLU A 1 77 ? 7.748 32.562 -3.535 1.00 90.94 77 GLU A CA 1
ATOM 601 C C . GLU A 1 77 ? 6.836 31.771 -2.583 1.00 90.94 77 GLU A C 1
ATOM 603 O O . GLU A 1 77 ? 6.637 32.167 -1.428 1.00 90.94 77 GLU A O 1
ATOM 608 N N . THR A 1 78 ? 6.343 30.614 -3.030 1.00 89.75 78 THR A N 1
ATOM 609 C CA . THR A 1 78 ? 5.481 29.734 -2.230 1.00 89.75 78 THR A CA 1
ATOM 610 C C . THR A 1 78 ? 6.236 29.106 -1.058 1.00 89.75 78 THR A C 1
ATOM 612 O O . THR A 1 78 ? 5.728 29.096 0.064 1.00 89.75 78 THR A O 1
ATOM 615 N N . LEU A 1 79 ? 7.474 28.645 -1.261 1.00 90.19 79 LEU A N 1
ATOM 616 C CA . LEU A 1 79 ? 8.318 28.105 -0.190 1.00 90.19 79 LEU A CA 1
ATOM 617 C C . LEU A 1 79 ? 8.613 29.164 0.879 1.00 90.19 79 LEU A C 1
ATOM 619 O O . LEU A 1 79 ? 8.464 28.894 2.074 1.00 90.19 79 LEU A O 1
ATOM 623 N N . LYS A 1 80 ? 8.953 30.395 0.470 1.00 90.88 80 LYS A N 1
ATOM 624 C CA . LYS A 1 80 ? 9.146 31.527 1.396 1.00 90.88 80 LYS A CA 1
ATOM 625 C C . LYS A 1 80 ? 7.875 31.825 2.191 1.00 90.88 80 LYS A C 1
ATOM 627 O O . LYS A 1 80 ? 7.937 32.023 3.407 1.00 90.88 80 LYS A O 1
ATOM 632 N N . MET A 1 81 ? 6.723 31.829 1.523 1.00 90.88 81 MET A N 1
ATOM 633 C CA . MET A 1 81 ? 5.423 32.059 2.149 1.00 90.88 81 MET A CA 1
ATOM 634 C C . MET A 1 81 ? 5.075 30.965 3.171 1.00 90.88 81 MET A C 1
ATOM 636 O O . MET A 1 81 ? 4.688 31.285 4.296 1.00 90.88 81 MET A O 1
ATOM 640 N N . LEU A 1 82 ? 5.269 29.690 2.831 1.00 87.31 82 LEU A N 1
ATOM 641 C CA . LEU A 1 82 ? 4.986 28.548 3.705 1.00 87.31 82 LEU A CA 1
ATOM 642 C C . LEU A 1 82 ? 5.915 28.471 4.923 1.00 87.31 82 LEU A C 1
ATOM 644 O O . LEU A 1 82 ? 5.468 28.103 6.013 1.00 87.31 82 LEU A O 1
ATOM 648 N N . VAL A 1 83 ? 7.183 28.863 4.767 1.00 89.75 83 VAL A N 1
ATOM 649 C CA . VAL A 1 83 ? 8.113 29.015 5.897 1.00 89.75 83 VAL A CA 1
ATOM 650 C C . VAL A 1 83 ? 7.670 30.163 6.803 1.00 89.75 83 VAL A C 1
ATOM 652 O O . VAL A 1 83 ? 7.601 29.993 8.019 1.00 89.75 83 VAL A O 1
ATOM 655 N N . LYS A 1 84 ? 7.279 31.311 6.233 1.00 89.69 84 LYS A N 1
ATOM 656 C CA . LYS A 1 84 ? 6.769 32.459 7.002 1.00 89.69 84 LYS A CA 1
ATOM 657 C C . LYS A 1 84 ? 5.476 32.135 7.760 1.00 89.69 84 LYS A C 1
ATOM 659 O O . LYS A 1 84 ? 5.300 32.604 8.880 1.00 89.69 84 LYS A O 1
ATOM 664 N N . LYS A 1 85 ? 4.590 31.320 7.176 1.00 85.50 85 LYS A N 1
ATOM 665 C CA . LYS A 1 85 ? 3.364 30.811 7.820 1.00 85.50 85 LYS A CA 1
ATOM 666 C C . LYS A 1 85 ? 3.643 29.760 8.911 1.00 85.50 85 LYS A C 1
ATOM 668 O O . LYS A 1 85 ? 2.712 29.348 9.595 1.00 85.50 85 LYS A O 1
ATOM 673 N N . GLY A 1 86 ? 4.887 29.294 9.064 1.00 81.88 86 GLY A N 1
ATOM 674 C CA . GLY A 1 86 ? 5.248 28.236 10.012 1.00 81.88 86 GLY A CA 1
ATOM 675 C C . GLY A 1 86 ? 4.735 26.846 9.620 1.00 81.88 86 GLY A C 1
ATOM 676 O O . GLY A 1 86 ? 4.715 25.947 10.455 1.00 81.88 86 GLY A O 1
ATOM 677 N N . VAL A 1 87 ? 4.313 26.659 8.364 1.00 85.88 87 VAL A N 1
ATOM 678 C CA . VAL A 1 87 ? 3.855 25.366 7.822 1.00 85.88 87 VAL A CA 1
ATOM 679 C C . VAL A 1 87 ? 5.048 24.496 7.431 1.00 85.88 87 VAL A C 1
ATOM 681 O O . VAL A 1 87 ? 5.023 23.276 7.616 1.00 85.88 87 VAL A O 1
ATOM 684 N N . LEU A 1 88 ? 6.111 25.126 6.925 1.00 88.12 88 LEU A N 1
ATOM 685 C CA . LEU A 1 88 ? 7.392 24.494 6.631 1.00 88.12 88 LEU A CA 1
ATOM 686 C C . LEU A 1 88 ? 8.486 25.032 7.560 1.00 88.12 88 LEU A C 1
ATOM 688 O O . LEU A 1 88 ? 8.519 26.206 7.913 1.00 88.12 88 LEU A O 1
ATOM 692 N N . LEU A 1 89 ? 9.414 24.157 7.921 1.00 87.88 89 LEU A N 1
ATOM 693 C CA . LEU A 1 89 ? 10.685 24.470 8.550 1.00 87.88 89 LEU A CA 1
ATOM 694 C C . LEU A 1 89 ? 11.768 24.394 7.477 1.00 87.88 89 LEU A C 1
ATOM 696 O O . LEU A 1 89 ? 11.879 23.380 6.782 1.00 87.88 89 LEU A O 1
ATOM 700 N N . LYS A 1 90 ? 12.576 25.449 7.369 1.00 89.75 90 LYS A N 1
ATOM 701 C CA . LYS A 1 90 ? 13.794 25.453 6.559 1.00 89.75 90 LYS A CA 1
ATOM 702 C C . LYS A 1 90 ? 14.971 25.044 7.444 1.00 89.75 90 LYS A C 1
ATOM 704 O O . LYS A 1 90 ? 15.288 25.743 8.404 1.00 89.75 90 LYS A O 1
ATOM 709 N N . ILE A 1 91 ? 15.591 23.906 7.142 1.00 85.81 91 ILE A N 1
ATOM 710 C CA . ILE A 1 91 ? 16.777 23.386 7.833 1.00 85.81 91 ILE A CA 1
ATOM 711 C C . ILE A 1 91 ? 17.910 23.359 6.805 1.00 85.81 91 ILE A C 1
ATOM 713 O O . ILE A 1 91 ? 17.992 22.445 5.987 1.00 85.81 91 ILE A O 1
ATOM 717 N N . GLY A 1 92 ? 18.756 24.391 6.806 1.00 87.94 92 GLY A N 1
ATOM 718 C CA . GLY A 1 92 ? 19.735 24.592 5.734 1.00 87.94 92 GLY A CA 1
ATOM 719 C C . GLY A 1 92 ? 19.037 24.851 4.394 1.00 87.94 92 GLY A C 1
ATOM 720 O O . GLY A 1 92 ? 18.244 25.787 4.285 1.00 87.94 92 GLY A O 1
ATOM 721 N N . GLU A 1 93 ? 19.309 24.011 3.397 1.00 86.06 93 GLU A N 1
ATOM 722 C CA . GLU A 1 93 ? 18.685 24.061 2.062 1.00 86.06 93 GLU A CA 1
ATOM 723 C C . GLU A 1 93 ? 17.437 23.170 1.936 1.00 86.06 93 GLU A C 1
ATOM 725 O O . GLU A 1 93 ? 16.779 23.166 0.898 1.00 86.06 93 GLU A O 1
ATOM 730 N N . ILE A 1 94 ? 17.084 22.434 2.995 1.00 86.31 94 ILE A N 1
ATOM 731 C CA . ILE A 1 94 ? 15.998 21.450 2.986 1.00 86.31 94 ILE A CA 1
ATOM 732 C C . ILE A 1 94 ? 14.740 22.040 3.625 1.00 86.31 94 ILE A C 1
ATOM 734 O O . ILE A 1 94 ? 14.782 22.630 4.711 1.00 86.31 94 ILE A O 1
ATOM 738 N N . PHE A 1 95 ? 13.595 21.810 2.987 1.00 88.12 95 PHE A N 1
ATOM 739 C CA . PHE A 1 95 ? 12.274 22.163 3.490 1.00 88.12 95 PHE A CA 1
ATOM 740 C C . PHE A 1 95 ? 11.560 20.928 4.043 1.00 88.12 95 PHE A C 1
ATOM 742 O O . PHE A 1 95 ? 11.487 19.881 3.402 1.00 88.12 95 PHE A O 1
ATOM 749 N N . LYS A 1 96 ? 11.007 21.046 5.254 1.00 86.69 96 LYS A N 1
ATOM 750 C CA . LYS A 1 96 ? 10.273 19.975 5.943 1.00 86.69 96 LYS A CA 1
ATOM 751 C C . LYS A 1 96 ? 8.981 20.509 6.545 1.00 86.69 96 LYS A C 1
ATOM 753 O O . LYS A 1 96 ? 8.959 21.615 7.062 1.00 86.69 96 LYS A O 1
ATOM 758 N N . LYS A 1 97 ? 7.917 19.705 6.583 1.00 87.31 97 LYS A N 1
ATOM 759 C CA . LYS A 1 97 ? 6.676 20.068 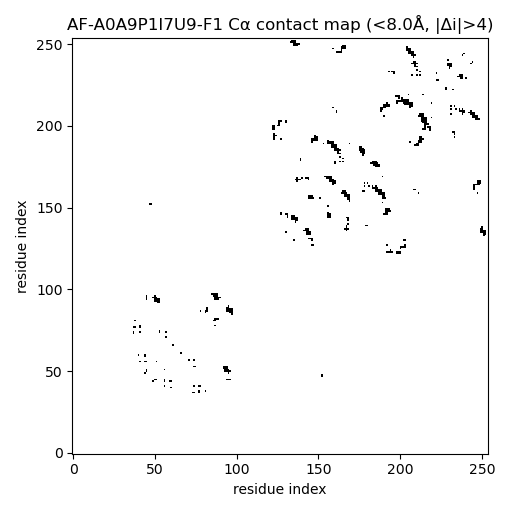7.285 1.00 87.31 97 LYS A CA 1
ATOM 760 C C . LYS A 1 97 ? 6.908 20.312 8.782 1.00 87.31 97 LYS A C 1
ATOM 762 O O . LYS A 1 97 ? 7.491 19.470 9.471 1.00 87.31 97 LYS A O 1
ATOM 767 N N . ALA A 1 98 ? 6.424 21.444 9.287 1.00 80.50 98 ALA A N 1
ATOM 768 C CA . ALA A 1 98 ? 6.445 21.756 10.707 1.00 80.50 98 ALA A CA 1
ATOM 769 C C . ALA A 1 98 ? 5.541 20.779 11.473 1.00 80.50 98 ALA A C 1
ATOM 771 O O . ALA A 1 98 ? 4.373 20.576 11.138 1.00 80.50 98 ALA A O 1
ATOM 772 N N . THR A 1 99 ? 6.086 20.145 12.507 1.00 66.81 99 THR A N 1
ATOM 773 C CA . THR A 1 99 ? 5.307 19.362 13.472 1.00 66.81 99 THR A CA 1
ATOM 774 C C . THR A 1 99 ? 4.915 20.269 14.632 1.00 66.81 99 THR A C 1
ATOM 776 O O . THR A 1 99 ? 5.776 20.991 15.131 1.00 66.81 99 THR A O 1
ATOM 779 N N . ALA A 1 100 ? 3.653 20.223 15.070 1.00 46.28 100 ALA A N 1
ATOM 780 C CA . ALA A 1 100 ? 3.157 21.035 16.185 1.00 46.28 100 ALA A CA 1
ATOM 781 C C . ALA A 1 100 ? 4.055 20.925 17.444 1.00 46.28 100 ALA A C 1
ATOM 783 O O . ALA A 1 100 ? 4.625 19.851 17.686 1.00 46.28 100 ALA A O 1
ATOM 784 N N . PRO A 1 101 ? 4.187 21.994 1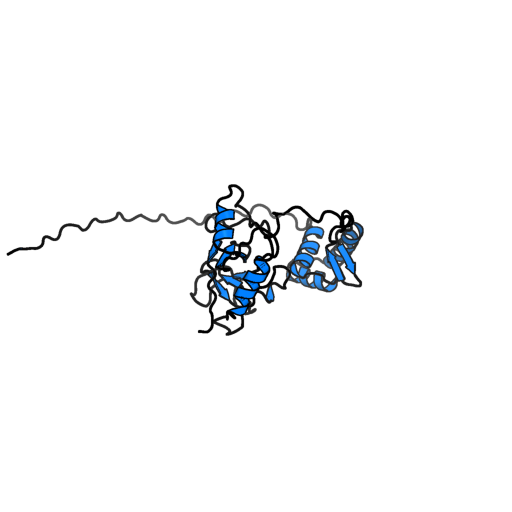8.258 1.00 38.62 101 PRO A N 1
ATOM 785 C CA . PRO A 1 101 ? 5.060 21.986 19.428 1.00 38.62 101 PRO A CA 1
ATOM 786 C C . PRO A 1 101 ? 4.624 20.928 20.447 1.00 38.62 101 PRO A C 1
ATOM 788 O O . PRO A 1 101 ? 3.461 20.855 20.844 1.00 38.62 101 PRO A O 1
ATOM 791 N N . LYS A 1 102 ? 5.575 20.107 20.901 1.00 44.59 102 LYS A N 1
ATOM 792 C CA . LYS A 1 102 ? 5.401 19.213 22.052 1.00 44.59 102 LYS A CA 1
ATOM 793 C C . LYS A 1 102 ? 5.559 20.021 23.341 1.00 44.59 102 LYS A C 1
ATOM 795 O O . LYS A 1 102 ? 6.634 20.003 23.932 1.00 44.59 102 LYS A O 1
ATOM 800 N N . GLU A 1 103 ? 4.508 20.685 23.807 1.00 35.28 103 GLU A N 1
ATOM 801 C CA . GLU A 1 103 ? 4.545 21.390 25.095 1.00 35.28 103 GLU A CA 1
ATOM 802 C C . GLU A 1 103 ? 3.344 21.020 25.972 1.00 35.28 103 GLU A C 1
ATOM 804 O O . GLU A 1 103 ? 2.272 21.603 25.888 1.00 35.28 103 GLU A O 1
ATOM 809 N N . ASN A 1 104 ? 3.528 19.940 26.743 1.00 35.25 104 ASN A N 1
ATOM 810 C CA . ASN A 1 104 ? 3.096 19.752 28.139 1.00 35.25 104 ASN A CA 1
ATOM 811 C C . ASN A 1 104 ? 3.206 18.268 28.517 1.00 35.25 104 ASN A C 1
ATOM 813 O O . ASN A 1 104 ? 2.233 17.522 28.579 1.00 35.25 104 ASN A O 1
ATOM 817 N N . ARG A 1 105 ? 4.437 17.817 28.785 1.00 37.06 105 ARG A N 1
ATOM 818 C CA . ARG A 1 105 ? 4.706 16.510 29.406 1.00 37.06 105 ARG A CA 1
ATOM 819 C C . ARG A 1 105 ? 5.648 16.682 30.596 1.00 37.06 105 ARG A C 1
ATOM 821 O O . ARG A 1 105 ? 6.711 16.074 30.649 1.00 37.06 105 ARG A O 1
ATOM 828 N N . ARG A 1 106 ? 5.289 17.574 31.526 1.00 39.41 106 ARG A N 1
ATOM 829 C CA . ARG A 1 106 ? 6.010 17.786 32.797 1.00 39.41 106 ARG A CA 1
ATOM 830 C C . ARG A 1 106 ? 5.091 18.123 33.982 1.00 39.41 106 ARG A C 1
ATOM 832 O O . ARG A 1 106 ? 5.416 18.988 34.770 1.00 39.41 106 ARG A O 1
ATOM 839 N N . VAL A 1 107 ? 3.987 17.402 34.156 1.00 35.22 107 VAL A N 1
ATOM 840 C CA . VAL A 1 107 ? 3.280 17.211 35.446 1.00 35.22 107 VAL A CA 1
ATOM 841 C C . VAL A 1 107 ? 2.504 15.895 35.234 1.00 35.22 107 VAL A C 1
ATOM 843 O O . VAL A 1 107 ? 1.817 15.784 34.231 1.00 35.22 107 VAL A O 1
ATOM 846 N N . SER A 1 108 ? 2.651 14.771 35.933 1.00 31.86 108 SER A N 1
ATOM 847 C CA . SER A 1 108 ? 2.940 14.521 37.337 1.00 31.86 108 SER A CA 1
ATOM 848 C C . SER A 1 108 ? 3.747 13.228 37.471 1.00 31.86 108 SER A C 1
ATOM 850 O O . SER A 1 108 ? 3.274 12.129 37.184 1.00 31.86 108 SER A O 1
ATOM 852 N N . ARG A 1 109 ? 4.974 13.351 37.972 1.00 41.44 109 ARG A N 1
ATOM 853 C CA . ARG A 1 109 ? 5.691 12.255 38.623 1.00 41.44 109 ARG A CA 1
ATOM 854 C C . ARG A 1 109 ? 5.150 12.209 40.054 1.00 41.44 109 ARG A C 1
ATOM 856 O O . ARG A 1 109 ? 5.655 12.938 40.896 1.00 41.44 109 ARG A O 1
ATOM 863 N N . ARG A 1 110 ? 4.057 11.475 40.277 1.00 40.38 110 ARG A N 1
ATOM 864 C CA . ARG A 1 110 ? 3.553 10.965 41.572 1.00 40.38 110 ARG A CA 1
ATOM 865 C C . ARG A 1 110 ? 2.140 10.442 41.348 1.00 40.38 110 ARG A C 1
ATOM 867 O O . ARG A 1 110 ? 1.215 11.227 41.193 1.00 40.38 110 ARG A O 1
ATOM 874 N N . LEU A 1 111 ? 2.051 9.123 41.257 1.00 35.62 111 LEU A N 1
ATOM 875 C CA . LEU A 1 111 ? 1.034 8.235 41.821 1.00 35.62 111 LEU A CA 1
ATOM 876 C C . LEU A 1 111 ? 1.355 6.852 41.241 1.00 35.62 111 LEU A C 1
ATOM 878 O O . LEU A 1 111 ? 0.735 6.363 40.302 1.00 35.62 111 LEU A O 1
ATOM 882 N N . SER A 1 112 ? 2.429 6.267 41.775 1.00 46.69 112 SER A N 1
ATOM 883 C CA . SER A 1 112 ? 2.445 4.829 42.004 1.00 46.69 112 SER A CA 1
ATOM 884 C C . SER A 1 112 ? 1.202 4.478 42.825 1.00 46.69 112 SER A C 1
ATOM 886 O O . SER A 1 112 ? 0.791 5.259 43.682 1.00 46.69 112 SER A O 1
ATOM 888 N N . ASP A 1 113 ? 0.630 3.318 42.523 1.00 46.09 113 ASP A N 1
ATOM 889 C CA . ASP A 1 113 ? -0.520 2.702 43.189 1.00 46.09 113 ASP A CA 1
ATOM 890 C C . ASP A 1 113 ? -1.899 3.139 42.677 1.00 46.09 113 ASP A C 1
ATOM 892 O O . ASP A 1 113 ? -2.651 3.866 43.322 1.00 46.09 113 ASP A O 1
ATOM 896 N N . LYS A 1 114 ? -2.264 2.583 41.514 1.00 39.00 114 LYS A N 1
ATOM 897 C CA . LYS A 1 114 ? -3.551 1.897 41.306 1.00 39.00 114 LYS A CA 1
ATOM 898 C C . LYS A 1 114 ? -3.446 0.955 40.100 1.00 39.00 114 LYS A C 1
ATOM 900 O O . LYS A 1 114 ? -3.259 1.372 38.963 1.00 39.00 114 LYS A O 1
ATOM 905 N N . LYS A 1 115 ? -3.509 -0.343 40.409 1.00 44.72 115 LYS A N 1
ATOM 906 C CA . LYS A 1 115 ? -3.663 -1.478 39.489 1.00 44.72 115 LYS A CA 1
ATOM 907 C C . LYS A 1 115 ? -4.762 -1.214 38.447 1.00 44.72 115 LYS A C 1
ATOM 909 O O . LYS A 1 115 ? -5.792 -0.646 38.788 1.00 44.72 115 LYS A O 1
ATOM 914 N N . ALA A 1 116 ? -4.544 -1.785 37.258 1.00 35.06 116 ALA A N 1
ATOM 915 C CA . ALA A 1 116 ? -5.482 -1.978 36.143 1.00 35.06 116 ALA A CA 1
ATOM 916 C C . ALA A 1 116 ? -5.585 -0.850 35.095 1.00 35.06 116 ALA A C 1
ATOM 918 O O . ALA A 1 116 ? -6.613 -0.195 35.005 1.00 35.06 116 ALA A O 1
ATOM 919 N N . ALA A 1 117 ? -4.554 -0.687 34.248 1.00 35.06 117 ALA A N 1
ATOM 920 C CA . ALA A 1 117 ? -4.706 -0.232 32.848 1.00 35.06 117 ALA A CA 1
ATOM 921 C C . ALA A 1 117 ? -3.403 -0.360 32.014 1.00 35.06 117 ALA A C 1
ATOM 923 O O . ALA A 1 117 ? -3.079 0.523 31.223 1.00 35.06 117 ALA A O 1
ATOM 924 N N . THR A 1 118 ? -2.626 -1.436 32.170 1.00 36.22 118 THR A N 1
ATOM 925 C CA . THR A 1 118 ? -1.340 -1.594 31.460 1.00 36.22 118 THR A CA 1
ATOM 926 C C . THR A 1 118 ? -1.359 -2.834 30.568 1.00 36.22 118 THR A C 1
ATOM 928 O O . THR A 1 118 ? -0.905 -3.877 31.020 1.00 36.22 118 THR A O 1
ATOM 931 N N . ALA A 1 119 ? -1.899 -2.742 29.340 1.00 33.75 119 ALA A N 1
ATOM 932 C CA . ALA A 1 119 ? -1.620 -3.682 28.230 1.00 33.75 119 ALA A CA 1
ATOM 933 C C . ALA A 1 119 ? -2.323 -3.310 26.898 1.00 33.75 119 ALA A C 1
ATOM 935 O O . ALA A 1 119 ? -3.065 -4.120 26.361 1.00 33.75 119 ALA A O 1
ATOM 936 N N . LEU A 1 120 ? -2.121 -2.120 26.321 1.00 41.72 120 LEU A N 1
ATOM 937 C CA . LEU A 1 120 ? -2.513 -1.866 24.919 1.00 41.72 120 LEU A CA 1
ATOM 938 C C . LEU A 1 120 ? -1.537 -0.872 24.265 1.00 41.72 120 LEU A C 1
ATOM 940 O O . LEU A 1 120 ? -1.716 0.332 24.424 1.00 41.72 120 LEU A O 1
ATOM 944 N N . LEU A 1 121 ? -0.504 -1.400 23.583 1.00 47.34 121 LEU A N 1
ATOM 945 C CA . LEU A 1 121 ? 0.214 -0.884 22.386 1.00 47.34 121 LEU A CA 1
ATOM 946 C C . LEU A 1 121 ? 1.684 -1.371 22.352 1.00 47.34 121 LEU A C 1
ATOM 948 O O . LEU A 1 121 ? 2.544 -0.761 22.990 1.00 47.34 121 LEU A O 1
ATOM 952 N N . PRO A 1 122 ? 1.965 -2.466 21.611 1.00 52.84 122 PRO A N 1
ATOM 953 C CA . PRO A 1 122 ? 3.039 -2.433 20.595 1.00 52.84 122 PRO A CA 1
ATOM 954 C C . PRO A 1 122 ? 2.749 -3.189 19.267 1.00 52.84 122 PRO A C 1
ATOM 956 O O . PRO A 1 122 ? 3.662 -3.451 18.488 1.00 52.84 122 PRO A O 1
ATOM 959 N N . ASN A 1 123 ? 1.496 -3.517 18.950 1.00 68.88 123 ASN A N 1
ATOM 960 C CA . ASN A 1 123 ? 1.196 -4.579 17.972 1.00 68.88 123 ASN A CA 1
ATOM 961 C C . ASN A 1 123 ? 1.601 -4.311 16.503 1.00 68.88 123 ASN A C 1
ATOM 963 O O . ASN A 1 123 ? 2.069 -5.216 15.822 1.00 68.88 123 ASN A O 1
ATOM 967 N N . ALA A 1 124 ? 1.448 -3.091 15.969 1.00 71.88 124 ALA A N 1
ATOM 968 C CA . ALA A 1 124 ? 1.653 -2.850 14.528 1.00 71.88 124 ALA A CA 1
ATOM 969 C C . ALA A 1 124 ? 3.114 -3.050 14.073 1.00 71.88 124 ALA A C 1
ATOM 971 O O . ALA A 1 124 ? 3.373 -3.593 12.997 1.00 71.88 124 ALA A O 1
ATOM 972 N N . VAL A 1 125 ? 4.070 -2.625 14.906 1.00 77.25 125 VAL A N 1
ATOM 973 C CA . VAL A 1 125 ? 5.508 -2.795 14.644 1.00 77.25 125 VAL A CA 1
ATOM 974 C C . VAL A 1 125 ? 5.890 -4.266 14.747 1.00 77.25 125 VAL A C 1
ATOM 976 O O . VAL A 1 125 ? 6.619 -4.767 13.895 1.00 77.25 125 VAL A O 1
ATOM 979 N N . GLU A 1 126 ? 5.361 -4.964 15.750 1.00 80.00 126 GLU A N 1
ATOM 980 C CA . GLU A 1 126 ? 5.612 -6.388 15.958 1.00 80.00 126 GLU A CA 1
ATOM 981 C C . GLU A 1 1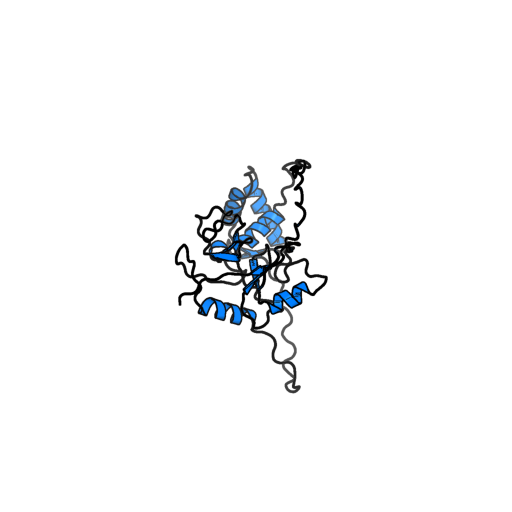26 ? 5.029 -7.247 14.830 1.00 80.00 126 GLU A C 1
ATOM 983 O O . GLU A 1 126 ? 5.717 -8.121 14.309 1.00 80.00 126 GLU A O 1
ATOM 988 N N . ASN A 1 127 ? 3.810 -6.961 14.370 1.00 83.06 127 ASN A N 1
ATOM 989 C CA . ASN A 1 127 ? 3.202 -7.675 13.246 1.00 83.06 127 ASN A CA 1
ATOM 990 C C . ASN A 1 127 ? 3.982 -7.468 11.944 1.00 83.06 127 ASN A C 1
ATOM 992 O O . ASN A 1 127 ? 4.169 -8.411 11.176 1.00 83.06 127 ASN A O 1
ATOM 996 N N . MET A 1 128 ? 4.467 -6.248 11.702 1.00 85.75 128 MET A N 1
ATOM 997 C CA . MET A 1 128 ? 5.316 -5.949 10.548 1.00 85.75 128 MET A CA 1
ATOM 998 C C . MET A 1 128 ? 6.662 -6.674 10.652 1.00 85.75 128 MET A C 1
ATOM 1000 O O . MET A 1 128 ? 7.097 -7.299 9.688 1.00 85.75 128 MET A O 1
ATOM 1004 N N . ALA A 1 129 ? 7.291 -6.666 11.830 1.00 84.75 129 ALA A N 1
ATOM 1005 C CA . ALA A 1 129 ? 8.522 -7.410 12.077 1.00 84.75 129 ALA A CA 1
ATOM 1006 C C . ALA A 1 129 ? 8.320 -8.923 11.894 1.00 84.75 129 ALA A C 1
ATOM 1008 O O . ALA A 1 129 ? 9.159 -9.578 11.284 1.00 84.75 129 ALA A O 1
ATOM 1009 N N . ARG A 1 130 ? 7.191 -9.480 12.352 1.00 87.06 130 ARG A N 1
ATOM 1010 C CA . ARG A 1 130 ? 6.811 -10.883 12.125 1.00 87.06 130 ARG A CA 1
ATOM 1011 C C . ARG A 1 130 ? 6.645 -11.200 10.643 1.00 87.06 130 ARG A C 1
ATOM 1013 O O . ARG A 1 130 ? 7.132 -12.238 10.210 1.00 87.06 130 ARG A O 1
ATOM 1020 N N . LEU A 1 131 ? 5.983 -10.331 9.876 1.00 85.75 131 LEU A N 1
ATOM 1021 C CA . LEU A 1 131 ? 5.834 -10.501 8.430 1.00 85.75 131 LEU A CA 1
ATOM 1022 C C . LEU A 1 131 ? 7.199 -10.482 7.732 1.00 85.75 131 LEU A C 1
ATOM 1024 O O . LEU A 1 131 ? 7.515 -11.414 7.002 1.00 85.75 131 LEU A O 1
ATOM 1028 N N . ASN A 1 132 ? 8.032 -9.478 8.010 1.00 86.81 132 ASN A N 1
ATOM 1029 C CA . ASN A 1 132 ? 9.354 -9.354 7.392 1.00 86.81 132 ASN A CA 1
ATOM 1030 C C . ASN A 1 132 ? 10.309 -10.480 7.831 1.00 86.81 132 ASN A C 1
ATOM 1032 O O . ASN A 1 132 ? 11.132 -10.923 7.038 1.00 86.81 132 ASN A O 1
ATOM 1036 N N . LYS A 1 133 ? 10.169 -11.010 9.057 1.00 88.06 133 LYS A N 1
ATOM 1037 C CA . LYS A 1 133 ? 10.941 -12.166 9.547 1.00 88.06 133 LYS A CA 1
ATOM 1038 C C . LYS A 1 133 ? 10.635 -13.454 8.779 1.00 88.06 133 LYS A C 1
ATOM 1040 O O . LYS A 1 133 ? 11.505 -14.312 8.694 1.00 88.06 133 LYS A O 1
ATOM 1045 N N . LYS A 1 134 ? 9.432 -13.588 8.208 1.00 86.25 134 LYS A N 1
ATOM 1046 C CA . LYS A 1 134 ? 9.103 -14.697 7.296 1.00 86.25 134 LYS A CA 1
ATOM 1047 C C . LYS A 1 134 ? 9.831 -14.575 5.946 1.00 86.25 134 LYS A C 1
ATOM 1049 O O . LYS A 1 134 ? 9.743 -15.502 5.159 1.00 86.25 134 LYS A O 1
ATOM 1054 N N . MET A 1 135 ? 10.530 -13.462 5.690 1.00 84.81 135 MET A N 1
ATOM 1055 C CA . MET A 1 135 ? 11.288 -13.182 4.464 1.00 84.81 135 MET A CA 1
ATOM 1056 C C . MET A 1 135 ? 10.469 -13.432 3.188 1.00 84.81 135 MET A C 1
ATOM 1058 O O . MET A 1 135 ? 10.809 -14.307 2.392 1.00 84.81 135 MET A O 1
ATOM 1062 N N . PRO A 1 136 ? 9.361 -12.696 2.984 1.00 86.94 136 PRO A N 1
ATOM 1063 C CA . PRO A 1 136 ? 8.619 -12.823 1.743 1.00 86.94 136 PRO A CA 1
ATOM 1064 C C . PRO A 1 136 ? 9.495 -12.413 0.553 1.00 86.94 136 PRO A C 1
ATOM 1066 O O . PRO A 1 136 ? 10.281 -11.473 0.660 1.00 86.94 136 PRO A O 1
ATOM 1069 N N . PHE A 1 137 ? 9.336 -13.074 -0.591 1.00 86.75 137 PHE A N 1
ATOM 1070 C CA . PHE A 1 137 ? 10.096 -12.780 -1.807 1.00 86.75 137 PHE A CA 1
ATOM 1071 C C . PHE A 1 137 ? 9.185 -12.539 -3.015 1.00 86.75 137 PHE A C 1
ATOM 1073 O O . PHE A 1 137 ? 8.023 -12.947 -3.059 1.00 86.75 137 PHE A O 1
ATOM 1080 N N . CYS A 1 138 ? 9.707 -11.829 -4.011 1.00 83.88 138 CYS A N 1
ATOM 1081 C CA . CYS A 1 138 ? 9.053 -11.615 -5.291 1.00 83.88 138 CYS A CA 1
ATOM 1082 C C . CYS A 1 138 ? 9.291 -12.837 -6.190 1.00 83.88 138 CYS A C 1
ATOM 1084 O O . CYS A 1 138 ? 10.432 -13.063 -6.580 1.00 83.88 138 CYS A O 1
ATOM 1086 N N . PRO A 1 139 ? 8.270 -13.591 -6.626 1.00 79.06 139 PRO A N 1
ATOM 1087 C CA . PRO A 1 139 ? 8.484 -14.766 -7.479 1.00 79.06 139 PRO A CA 1
ATOM 1088 C C . PRO A 1 139 ? 8.965 -14.426 -8.897 1.00 79.06 139 PRO A C 1
ATOM 1090 O O . PRO A 1 139 ? 9.343 -15.316 -9.646 1.00 79.06 139 PRO A O 1
ATOM 1093 N N . VAL A 1 140 ? 8.907 -13.150 -9.290 1.00 80.19 140 VAL A N 1
ATOM 1094 C CA . VAL A 1 140 ? 9.287 -12.695 -10.635 1.00 80.19 140 VAL A CA 1
ATOM 1095 C C . VAL A 1 140 ? 10.741 -12.240 -10.679 1.00 80.19 140 VAL A C 1
ATOM 1097 O O . VAL A 1 140 ? 11.447 -12.530 -11.639 1.00 80.19 140 VAL A O 1
ATOM 1100 N N . THR A 1 141 ? 11.183 -11.500 -9.662 1.00 77.44 141 THR A N 1
ATOM 1101 C CA . THR A 1 141 ? 12.533 -10.919 -9.614 1.00 77.44 141 THR A CA 1
ATOM 1102 C C . THR A 1 141 ? 13.447 -11.613 -8.614 1.00 77.44 141 THR A C 1
ATOM 1104 O O . THR A 1 141 ? 14.645 -11.370 -8.643 1.00 77.44 141 THR A O 1
ATOM 1107 N N . TYR A 1 142 ? 12.893 -12.469 -7.751 1.00 80.88 142 TYR A N 1
ATOM 1108 C CA . TYR A 1 142 ? 13.567 -13.075 -6.599 1.00 80.88 142 TYR A CA 1
ATOM 1109 C C . TYR A 1 142 ? 14.088 -12.057 -5.572 1.00 80.88 142 TYR A C 1
ATOM 1111 O O . TYR A 1 142 ? 14.878 -12.400 -4.698 1.00 80.88 142 TYR A O 1
ATOM 1119 N N . ASP A 1 143 ? 13.606 -10.811 -5.627 1.00 83.12 143 ASP A N 1
ATOM 1120 C CA . ASP A 1 143 ? 13.926 -9.802 -4.618 1.00 83.12 143 ASP A CA 1
ATOM 1121 C C . ASP A 1 143 ? 13.205 -10.102 -3.302 1.00 83.12 143 ASP A C 1
ATOM 1123 O O . ASP A 1 143 ? 12.009 -10.418 -3.297 1.00 83.12 143 ASP A O 1
ATOM 1127 N N . ALA A 1 144 ? 13.892 -9.902 -2.178 1.00 83.56 144 ALA A N 1
ATOM 1128 C CA . ALA A 1 144 ? 13.246 -9.872 -0.872 1.00 83.56 144 ALA A CA 1
ATOM 1129 C C . ALA A 1 144 ? 12.252 -8.701 -0.796 1.00 83.56 144 ALA A C 1
ATOM 1131 O O . ALA A 1 144 ? 12.552 -7.566 -1.175 1.00 83.56 144 ALA A O 1
ATOM 1132 N N . LEU A 1 145 ? 11.055 -8.978 -0.289 1.00 86.25 145 LEU A N 1
ATOM 1133 C CA . LEU A 1 145 ? 10.003 -7.995 -0.084 1.00 86.25 145 LEU A CA 1
ATOM 1134 C C . LEU A 1 145 ? 10.037 -7.534 1.370 1.00 86.25 145 LEU A C 1
ATOM 1136 O O . LEU A 1 145 ? 9.916 -8.333 2.294 1.00 86.25 145 LEU A O 1
ATOM 1140 N N . GLU A 1 146 ? 10.147 -6.227 1.581 1.00 86.31 146 GLU A N 1
ATOM 1141 C CA . GLU A 1 146 ? 10.126 -5.649 2.921 1.00 86.31 146 GLU A CA 1
ATOM 1142 C C . GLU A 1 146 ? 8.971 -4.658 3.042 1.00 86.31 146 GLU A C 1
ATOM 1144 O O . GLU A 1 146 ? 8.972 -3.585 2.430 1.00 86.31 146 GLU A O 1
ATOM 1149 N N . VAL A 1 147 ? 7.970 -5.005 3.852 1.00 85.00 147 VAL A N 1
ATOM 1150 C CA . VAL A 1 147 ? 6.893 -4.068 4.174 1.00 85.00 147 VAL A CA 1
ATOM 1151 C C . VAL A 1 147 ? 7.412 -3.114 5.235 1.00 85.00 147 VAL A C 1
ATOM 1153 O O . VAL A 1 147 ? 7.829 -3.538 6.314 1.00 85.00 147 VAL A O 1
ATOM 1156 N N . ARG A 1 148 ? 7.375 -1.815 4.940 1.00 81.81 148 ARG A N 1
ATOM 1157 C CA . ARG A 1 148 ? 7.791 -0.771 5.876 1.00 81.81 148 ARG A CA 1
ATOM 1158 C C . ARG A 1 148 ? 6.625 0.150 6.201 1.00 81.81 148 ARG A C 1
ATOM 1160 O O . ARG A 1 148 ? 5.484 0.002 5.756 1.00 81.81 148 ARG A O 1
ATOM 1167 N N . GLN A 1 149 ? 6.930 1.118 7.047 1.00 76.38 149 GLN A N 1
ATOM 1168 C CA . GLN A 1 149 ? 5.985 2.140 7.448 1.00 76.38 149 GLN A CA 1
ATOM 1169 C C . GLN A 1 149 ? 5.783 3.152 6.322 1.00 76.38 149 GLN A C 1
ATOM 1171 O O . GLN A 1 149 ? 6.686 3.405 5.523 1.00 76.38 149 GLN A O 1
ATOM 1176 N N . ASN A 1 150 ? 4.612 3.787 6.311 1.00 65.38 150 ASN A N 1
ATOM 1177 C CA . ASN A 1 150 ? 4.188 4.781 5.313 1.00 65.38 150 ASN A CA 1
ATOM 1178 C C . ASN A 1 150 ? 5.061 6.065 5.250 1.00 65.38 150 ASN A C 1
ATOM 1180 O O . ASN A 1 150 ? 4.726 7.013 4.555 1.00 65.38 150 ASN A O 1
ATOM 1184 N N . THR A 1 151 ? 6.163 6.132 6.000 1.00 52.53 151 THR A N 1
ATOM 1185 C CA . THR A 1 151 ? 7.175 7.202 5.946 1.00 52.53 151 THR A CA 1
ATOM 1186 C C . THR A 1 151 ? 8.355 6.864 5.028 1.00 52.53 151 THR A C 1
ATOM 1188 O O . THR A 1 151 ? 9.304 7.636 4.949 1.00 52.53 151 THR A O 1
ATOM 1191 N N . SER A 1 152 ? 8.337 5.689 4.394 1.00 51.25 152 SER A N 1
ATOM 1192 C CA . SER A 1 152 ? 9.419 5.169 3.550 1.00 51.25 152 SER A CA 1
ATOM 1193 C C . SER A 1 152 ? 9.162 5.508 2.083 1.00 51.25 152 SER A C 1
ATOM 1195 O O . SER A 1 152 ? 8.020 5.415 1.637 1.00 51.25 152 SER A O 1
ATOM 1197 N N . ASN A 1 153 ? 10.210 5.827 1.316 1.00 53.69 153 ASN A N 1
ATOM 1198 C CA . ASN A 1 153 ? 10.122 6.071 -0.129 1.00 53.69 153 ASN A CA 1
ATOM 1199 C C . ASN A 1 153 ? 9.290 4.979 -0.828 1.00 53.69 153 ASN A C 1
ATOM 1201 O O . ASN A 1 153 ? 9.644 3.795 -0.769 1.00 53.69 153 ASN A O 1
ATOM 1205 N N . ALA A 1 154 ? 8.209 5.382 -1.508 1.00 58.94 154 ALA A N 1
ATOM 1206 C CA . ALA A 1 154 ? 7.247 4.480 -2.154 1.00 58.94 154 ALA A CA 1
ATOM 1207 C C . ALA A 1 154 ? 7.888 3.536 -3.190 1.00 58.94 154 ALA A C 1
ATOM 1209 O O . ALA A 1 154 ? 7.362 2.453 -3.435 1.00 58.94 154 ALA A O 1
ATOM 1210 N N . SER A 1 155 ? 9.044 3.919 -3.745 1.00 59.06 155 SER A N 1
ATOM 1211 C CA . SER A 1 155 ? 9.841 3.124 -4.691 1.00 59.06 155 SER A CA 1
ATOM 1212 C C . SER A 1 155 ? 10.470 1.867 -4.086 1.00 59.06 155 SER A C 1
ATOM 1214 O O . SER A 1 155 ? 10.829 0.959 -4.824 1.00 59.06 155 SER A O 1
ATOM 1216 N N . SER A 1 156 ? 10.608 1.808 -2.759 1.00 66.56 156 SER A N 1
ATOM 1217 C CA . SER A 1 156 ? 11.168 0.651 -2.043 1.00 66.56 156 SER A CA 1
ATOM 1218 C C . SER A 1 156 ? 10.103 -0.256 -1.434 1.00 66.56 156 SER A C 1
ATOM 1220 O O . SER A 1 156 ? 10.426 -1.316 -0.907 1.00 66.56 156 SER A O 1
ATOM 1222 N N . GLN A 1 157 ? 8.839 0.175 -1.450 1.00 82.44 157 GLN A N 1
ATOM 1223 C CA . GLN A 1 157 ? 7.745 -0.616 -0.907 1.00 82.44 157 GLN A CA 1
ATOM 1224 C C . GLN A 1 157 ? 7.287 -1.649 -1.933 1.00 82.44 157 GLN A C 1
ATOM 1226 O O . GLN A 1 157 ? 7.192 -1.317 -3.113 1.00 82.44 157 GLN A O 1
ATOM 1231 N N . PRO A 1 158 ? 6.949 -2.874 -1.510 1.00 88.12 158 PRO A N 1
ATOM 1232 C CA . PRO A 1 158 ? 6.312 -3.830 -2.398 1.00 88.12 158 PRO A CA 1
ATOM 1233 C C . PRO A 1 158 ? 4.958 -3.283 -2.862 1.00 88.12 158 PRO A C 1
ATOM 1235 O O . PRO A 1 158 ? 4.265 -2.605 -2.105 1.00 88.12 158 PRO A O 1
ATOM 1238 N N . ALA A 1 159 ? 4.557 -3.585 -4.090 1.00 88.25 159 ALA A N 1
ATOM 1239 C CA . ALA A 1 159 ? 3.250 -3.232 -4.621 1.00 88.25 159 ALA A CA 1
ATOM 1240 C C . ALA A 1 159 ? 2.308 -4.435 -4.638 1.00 88.25 159 ALA A C 1
ATOM 1242 O O . ALA A 1 159 ? 2.707 -5.556 -4.949 1.00 88.25 159 ALA A O 1
ATOM 1243 N N . ILE A 1 160 ? 1.036 -4.180 -4.346 1.00 89.50 160 ILE A N 1
ATOM 1244 C CA . ILE A 1 160 ? -0.064 -5.124 -4.517 1.00 89.50 160 ILE A CA 1
ATOM 1245 C C . ILE A 1 160 ? -0.842 -4.810 -5.792 1.00 89.50 160 ILE A C 1
ATOM 1247 O O . ILE A 1 160 ? -1.171 -3.656 -6.075 1.00 89.50 160 ILE A O 1
ATOM 1251 N N . PHE A 1 161 ? -1.208 -5.849 -6.538 1.00 90.31 161 PHE A N 1
ATOM 1252 C CA . PHE A 1 161 ? -2.145 -5.727 -7.651 1.00 90.31 161 PHE A CA 1
ATOM 1253 C C . PHE A 1 161 ? -3.587 -5.789 -7.140 1.00 90.31 161 PHE A C 1
ATOM 1255 O O . PHE A 1 161 ? -4.079 -6.839 -6.734 1.00 90.31 161 PHE A O 1
ATOM 1262 N N . THR A 1 162 ? -4.292 -4.662 -7.198 1.00 88.12 162 THR A N 1
ATOM 1263 C CA . THR A 1 162 ? -5.657 -4.482 -6.669 1.00 88.12 162 THR A CA 1
ATOM 1264 C C . THR A 1 162 ? -6.724 -5.487 -7.131 1.00 88.12 162 THR A C 1
ATOM 1266 O O . THR A 1 162 ? -7.705 -5.690 -6.420 1.00 88.12 162 THR A O 1
ATOM 1269 N N . SER A 1 163 ? -6.558 -6.145 -8.282 1.00 88.56 163 SER A N 1
ATOM 1270 C CA . SER A 1 163 ? -7.549 -7.093 -8.830 1.00 88.56 163 SER A CA 1
ATOM 1271 C C . SER A 1 163 ? -7.277 -8.566 -8.504 1.00 88.56 163 SER A C 1
ATOM 1273 O O . SER A 1 163 ? -8.134 -9.420 -8.768 1.00 88.56 163 SER A O 1
ATOM 1275 N N . CYS A 1 164 ? -6.085 -8.894 -7.997 1.00 89.69 164 CYS A N 1
ATOM 1276 C CA . CYS A 1 164 ? -5.686 -10.276 -7.700 1.00 89.69 164 CYS A CA 1
ATOM 1277 C C . CYS A 1 164 ? -4.943 -10.459 -6.373 1.00 89.69 164 CYS A C 1
ATOM 1279 O O . CYS A 1 164 ? -4.827 -11.590 -5.925 1.00 89.69 164 CYS A O 1
ATOM 1281 N N . GLY A 1 165 ? -4.459 -9.390 -5.745 1.00 89.56 165 GLY A N 1
ATOM 1282 C CA . GLY A 1 165 ? -3.816 -9.439 -4.436 1.00 89.56 165 GLY A CA 1
ATOM 1283 C C . GLY A 1 165 ? -2.355 -9.884 -4.431 1.00 89.56 165 GLY A C 1
ATOM 1284 O O . GLY A 1 165 ? -1.736 -9.888 -3.371 1.00 89.56 165 GLY A O 1
ATOM 1285 N N . HIS A 1 166 ? -1.782 -10.243 -5.583 1.00 91.12 166 HIS A N 1
ATOM 1286 C CA . HIS A 1 166 ? -0.367 -10.608 -5.661 1.00 91.12 166 HIS A CA 1
ATOM 1287 C C . HIS A 1 166 ? 0.520 -9.431 -5.267 1.00 91.12 166 HIS A C 1
ATOM 1289 O O . HIS A 1 166 ? 0.316 -8.311 -5.747 1.00 91.12 166 HIS A O 1
ATOM 1295 N N . VAL A 1 167 ? 1.494 -9.70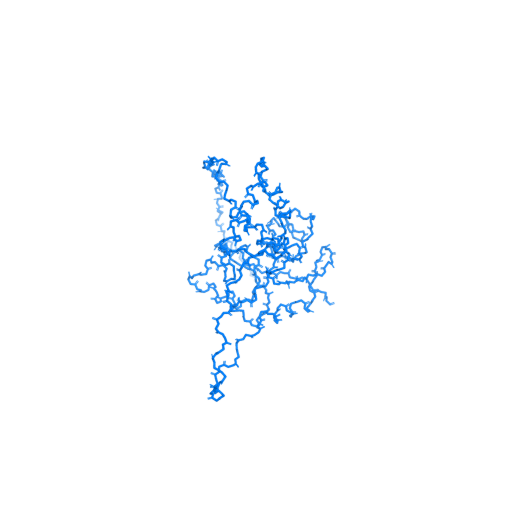8 -4.401 1.00 90.12 167 VAL A N 1
ATOM 1296 C CA . VAL A 1 167 ? 2.471 -8.733 -3.917 1.00 90.12 167 VAL A CA 1
ATOM 1297 C C . VAL A 1 167 ? 3.795 -8.933 -4.636 1.00 90.12 167 VAL A C 1
ATOM 1299 O O . VAL A 1 167 ? 4.252 -10.063 -4.793 1.00 90.12 167 VAL A O 1
ATOM 1302 N N . GLN A 1 168 ? 4.403 -7.842 -5.094 1.00 86.69 168 GLN A N 1
ATOM 1303 C CA . GLN A 1 168 ? 5.608 -7.887 -5.909 1.00 86.69 168 GLN A CA 1
ATOM 1304 C C . GLN A 1 168 ? 6.516 -6.666 -5.685 1.00 86.69 168 GLN A C 1
ATOM 1306 O O . GLN A 1 168 ? 6.061 -5.645 -5.171 1.00 86.69 168 GLN A O 1
ATOM 1311 N N . SER A 1 169 ? 7.800 -6.750 -6.051 1.00 81.81 169 SER A N 1
ATOM 1312 C CA . SER A 1 169 ? 8.742 -5.630 -5.892 1.00 81.81 169 SER A CA 1
ATOM 1313 C C . SER A 1 169 ? 8.456 -4.514 -6.900 1.00 81.81 169 SER A C 1
ATOM 1315 O O . SER A 1 169 ? 8.154 -4.771 -8.060 1.00 81.81 169 SER A O 1
ATOM 1317 N N . VAL A 1 170 ? 8.539 -3.247 -6.493 1.00 68.62 170 VAL A N 1
ATOM 1318 C CA . VAL A 1 170 ? 8.352 -2.127 -7.429 1.00 68.62 170 VAL A CA 1
ATOM 1319 C C . VAL A 1 170 ? 9.614 -1.987 -8.276 1.00 68.62 170 VAL A C 1
ATOM 1321 O O . VAL A 1 170 ? 10.524 -1.233 -7.948 1.00 68.62 170 VAL A O 1
ATOM 1324 N N . THR A 1 171 ? 9.691 -2.735 -9.375 1.00 59.62 171 THR A N 1
ATOM 1325 C CA . THR A 1 171 ? 10.692 -2.483 -10.414 1.00 59.62 171 THR A CA 1
ATOM 1326 C C . THR A 1 171 ? 10.104 -1.553 -11.468 1.00 59.62 171 THR A C 1
ATOM 1328 O O . THR A 1 171 ? 8.957 -1.699 -11.891 1.00 59.62 171 THR A O 1
ATOM 1331 N N . THR A 1 172 ? 10.904 -0.601 -11.946 1.00 50.25 172 THR A N 1
ATOM 1332 C CA . THR A 1 172 ? 10.553 0.409 -12.966 1.00 50.25 172 THR A CA 1
ATOM 1333 C C . THR A 1 172 ? 10.077 -0.184 -14.304 1.00 50.25 172 THR A C 1
ATOM 1335 O O . THR A 1 172 ? 9.727 0.557 -15.216 1.00 50.25 172 THR A O 1
ATOM 1338 N N . ARG A 1 173 ? 10.101 -1.517 -14.454 1.00 51.25 173 ARG A N 1
ATOM 1339 C CA . ARG A 1 173 ? 9.800 -2.249 -15.688 1.00 51.25 173 ARG A CA 1
ATOM 1340 C C . ARG A 1 173 ? 8.347 -2.692 -15.828 1.00 51.25 173 ARG A C 1
ATOM 1342 O O . ARG A 1 173 ? 7.991 -3.178 -16.900 1.00 51.25 173 ARG A O 1
ATOM 1349 N N . TRP A 1 174 ? 7.506 -2.571 -14.803 1.00 58.91 174 TRP A N 1
ATOM 1350 C CA . TRP A 1 174 ? 6.122 -3.028 -14.921 1.00 58.91 174 TRP A CA 1
ATOM 1351 C C . TRP A 1 174 ? 5.222 -1.884 -15.352 1.00 58.91 174 TRP A C 1
ATOM 1353 O O . TRP A 1 174 ? 4.942 -0.961 -14.595 1.00 58.91 174 TRP A O 1
ATOM 1363 N N . ASN A 1 175 ? 4.745 -1.957 -16.595 1.00 54.28 175 ASN A N 1
ATOM 1364 C CA . ASN A 1 175 ? 3.608 -1.155 -17.021 1.00 54.28 175 ASN A CA 1
ATOM 1365 C C . ASN A 1 175 ? 2.452 -1.503 -16.076 1.00 54.28 175 ASN A C 1
ATOM 1367 O O . ASN A 1 175 ? 1.974 -2.635 -16.095 1.00 54.28 175 ASN A O 1
ATOM 1371 N N . ASN A 1 176 ? 2.079 -0.540 -15.226 1.00 61.03 176 ASN A N 1
ATOM 1372 C CA . ASN A 1 176 ? 1.251 -0.612 -14.005 1.00 61.03 176 ASN A CA 1
ATOM 1373 C C . ASN A 1 176 ? -0.192 -1.137 -14.169 1.00 61.03 176 ASN A C 1
ATOM 1375 O O . ASN A 1 176 ? -1.088 -0.752 -13.420 1.00 61.03 176 ASN A O 1
ATOM 1379 N N . MET A 1 177 ? -0.438 -1.975 -15.167 1.00 71.38 177 MET A N 1
ATOM 1380 C CA . MET A 1 177 ? -1.754 -2.366 -15.631 1.00 71.38 177 MET A CA 1
ATOM 1381 C C . MET A 1 177 ? -1.958 -3.873 -15.640 1.00 71.38 177 MET A C 1
ATOM 1383 O O . MET A 1 177 ? -3.089 -4.277 -15.863 1.00 71.38 177 MET A O 1
ATOM 1387 N N . GLN A 1 178 ? -0.946 -4.717 -15.409 1.00 83.56 178 GLN A N 1
ATOM 1388 C CA . GLN A 1 178 ? -1.124 -6.171 -15.449 1.00 83.56 178 GLN A CA 1
ATOM 1389 C C . GLN A 1 178 ? -0.241 -6.892 -14.432 1.00 83.56 178 GLN A C 1
ATOM 1391 O O . GLN A 1 178 ? 0.956 -6.636 -14.343 1.00 83.56 178 GLN A O 1
ATOM 1396 N N . CYS A 1 179 ? -0.833 -7.821 -13.679 1.00 85.94 179 CYS A N 1
ATOM 1397 C CA . CYS A 1 179 ? -0.092 -8.677 -12.759 1.00 85.94 179 CYS A CA 1
ATOM 1398 C C . CYS A 1 179 ? 0.738 -9.708 -13.545 1.00 85.94 179 CYS A C 1
ATOM 1400 O O . CYS A 1 179 ? 0.141 -10.513 -14.257 1.00 85.94 179 CYS A O 1
ATOM 1402 N N . PRO A 1 180 ? 2.070 -9.778 -13.393 1.00 83.88 180 PRO A N 1
ATOM 1403 C CA . PRO A 1 180 ? 2.887 -10.731 -14.145 1.00 83.88 180 PRO A CA 1
ATOM 1404 C C . PRO A 1 180 ? 2.760 -12.182 -13.653 1.00 83.88 180 PRO A C 1
ATOM 1406 O O . PRO A 1 180 ? 3.188 -13.089 -14.352 1.00 83.88 180 PRO A O 1
ATOM 1409 N N . MET A 1 181 ? 2.134 -12.430 -12.494 1.00 84.25 181 MET A N 1
ATOM 1410 C CA . MET A 1 181 ? 1.865 -13.798 -12.022 1.00 84.25 181 MET A CA 1
ATOM 1411 C C . MET A 1 181 ? 0.608 -14.421 -12.628 1.00 84.25 181 MET A C 1
ATOM 1413 O O . MET A 1 181 ? 0.584 -15.614 -12.901 1.00 84.25 181 MET A O 1
ATOM 1417 N N . CYS A 1 182 ? -0.464 -13.641 -12.789 1.00 89.25 182 CYS A N 1
ATOM 1418 C CA . CYS A 1 182 ? -1.760 -14.167 -13.237 1.00 89.25 182 CYS A CA 1
ATOM 1419 C C . CYS A 1 182 ? -2.329 -13.456 -14.464 1.00 89.25 182 CYS A C 1
ATOM 1421 O O . CYS A 1 182 ? -3.469 -13.709 -14.844 1.00 89.25 182 CYS A O 1
ATOM 1423 N N . LEU A 1 183 ? -1.564 -12.536 -15.054 1.00 86.12 183 LEU A N 1
ATOM 1424 C CA . LEU A 1 183 ? -1.901 -11.780 -16.260 1.00 86.12 183 LEU A CA 1
ATOM 1425 C C . LEU A 1 183 ? -3.198 -10.961 -16.155 1.00 86.12 183 LEU A C 1
ATOM 1427 O O . LEU A 1 183 ? -3.723 -10.482 -17.159 1.00 86.12 183 LEU A O 1
ATOM 1431 N N . LYS A 1 184 ? -3.712 -10.747 -14.941 1.00 87.38 184 LYS A N 1
ATOM 1432 C CA . LYS A 1 184 ? -4.942 -9.990 -14.706 1.00 87.38 184 LYS A CA 1
ATOM 1433 C C . LYS A 1 184 ? -4.667 -8.493 -14.768 1.00 87.38 184 LYS A C 1
ATOM 1435 O O . LYS A 1 184 ? -3.738 -8.013 -14.113 1.00 87.38 184 LYS A O 1
ATOM 1440 N N . VAL A 1 185 ? -5.495 -7.766 -15.519 1.00 85.75 185 VAL A N 1
ATOM 1441 C CA . VAL A 1 185 ? -5.398 -6.306 -15.607 1.00 85.75 185 VAL A CA 1
ATOM 1442 C C . VAL A 1 185 ? -5.723 -5.702 -14.245 1.00 85.75 185 VAL A C 1
ATOM 1444 O O . VAL A 1 185 ? -6.755 -6.016 -13.656 1.00 85.75 185 VAL A O 1
ATOM 1447 N N . SER A 1 186 ? -4.814 -4.895 -13.708 1.00 84.88 186 SER A N 1
ATOM 1448 C CA . SER A 1 186 ? -4.902 -4.377 -12.350 1.00 84.88 186 SER A CA 1
ATOM 1449 C C . SER A 1 186 ? -3.988 -3.181 -12.149 1.00 84.88 186 SER A C 1
ATOM 1451 O O . SER A 1 186 ? -2.841 -3.206 -12.580 1.00 84.88 186 SER A O 1
ATOM 1453 N N . MET A 1 187 ? -4.457 -2.206 -11.370 1.00 84.44 187 MET A N 1
ATOM 1454 C CA . MET A 1 187 ? -3.602 -1.154 -10.827 1.00 84.44 187 MET A CA 1
ATOM 1455 C C . MET A 1 187 ? -2.696 -1.733 -9.734 1.00 84.44 187 MET A C 1
ATOM 1457 O O . MET A 1 187 ? -3.173 -2.512 -8.895 1.00 84.44 187 MET A O 1
ATOM 1461 N N . ALA A 1 188 ? -1.421 -1.348 -9.753 1.00 85.38 188 ALA A N 1
ATOM 1462 C CA . ALA A 1 188 ? -0.444 -1.647 -8.712 1.00 85.38 188 ALA A CA 1
ATOM 1463 C C . ALA A 1 188 ? -0.401 -0.510 -7.677 1.00 85.38 188 ALA A C 1
ATOM 1465 O O . ALA A 1 188 ? -0.346 0.664 -8.043 1.00 85.38 188 ALA A O 1
ATOM 1466 N N . VAL A 1 189 ? -0.446 -0.850 -6.389 1.00 86.56 189 VAL A N 1
ATOM 1467 C CA . VAL A 1 189 ? -0.428 0.113 -5.275 1.00 86.56 189 VAL A CA 1
ATOM 1468 C C . VAL A 1 189 ? 0.629 -0.309 -4.263 1.00 86.56 189 VAL A C 1
ATOM 1470 O O . VAL A 1 189 ? 0.631 -1.460 -3.842 1.00 86.56 189 VAL A O 1
ATOM 1473 N N . SER A 1 190 ? 1.504 0.604 -3.842 1.00 87.81 190 SER A N 1
ATOM 1474 C CA . SER A 1 190 ? 2.501 0.330 -2.800 1.00 87.81 190 SER A CA 1
ATOM 1475 C C . SER A 1 190 ? 1.839 -0.034 -1.469 1.00 87.81 190 SER A C 1
ATOM 1477 O O . SER A 1 190 ? 0.931 0.657 -1.005 1.00 87.81 190 SER A O 1
ATOM 1479 N N . ILE A 1 191 ? 2.308 -1.109 -0.844 1.00 88.38 191 ILE A N 1
ATOM 1480 C CA . ILE A 1 191 ? 1.833 -1.581 0.453 1.00 88.38 191 ILE A CA 1
ATOM 1481 C C . ILE A 1 191 ? 2.606 -0.867 1.555 1.00 88.38 191 ILE A C 1
ATOM 1483 O O . ILE A 1 191 ? 3.822 -0.735 1.470 1.00 88.38 191 ILE A O 1
ATOM 1487 N N . SER A 1 192 ? 1.919 -0.442 2.612 1.00 87.31 192 SER A N 1
ATOM 1488 C CA . SER A 1 192 ? 2.575 0.077 3.815 1.00 87.31 192 SER A CA 1
ATOM 1489 C C . SER A 1 192 ? 1.821 -0.302 5.085 1.00 87.31 192 SER A C 1
ATOM 1491 O O . SER A 1 192 ? 0.598 -0.464 5.079 1.00 87.31 192 SER A O 1
ATOM 1493 N N . CYS A 1 193 ? 2.546 -0.426 6.196 1.00 83.06 193 CYS A N 1
ATOM 1494 C CA . CYS A 1 193 ? 1.950 -0.613 7.516 1.00 83.06 193 CYS A CA 1
ATOM 1495 C C . CYS A 1 193 ? 1.824 0.737 8.238 1.00 83.06 193 CYS A C 1
ATOM 1497 O O . CYS A 1 193 ? 2.762 1.540 8.273 1.00 83.06 193 CYS A O 1
ATOM 1499 N N . ALA A 1 194 ? 0.660 1.006 8.825 1.00 74.50 194 ALA A N 1
ATOM 1500 C CA . ALA A 1 194 ? 0.463 2.190 9.647 1.00 74.50 194 ALA A CA 1
ATOM 1501 C C . ALA A 1 194 ? 0.912 1.925 11.091 1.00 74.50 194 ALA A C 1
ATOM 1503 O O . ALA A 1 194 ? 0.524 0.943 11.717 1.00 74.50 194 ALA A O 1
ATOM 1504 N N . LEU A 1 195 ? 1.720 2.838 11.630 1.00 65.44 195 LEU A N 1
ATOM 1505 C CA . LEU A 1 195 ? 2.268 2.767 12.990 1.00 65.44 195 LEU A CA 1
ATOM 1506 C C . LEU A 1 195 ? 1.246 3.066 14.092 1.00 65.44 195 LEU A C 1
ATOM 1508 O O . LEU A 1 195 ? 1.481 2.728 15.250 1.00 65.44 195 LEU A O 1
ATOM 1512 N N . GLN A 1 196 ? 0.167 3.777 13.760 1.00 58.72 196 GLN A N 1
ATOM 1513 C CA . GLN A 1 196 ? -0.755 4.344 14.740 1.00 58.72 196 GLN A CA 1
ATOM 1514 C C . GLN A 1 196 ? -2.186 3.847 14.525 1.00 58.72 196 GLN A C 1
ATOM 1516 O O . GLN A 1 196 ? -2.693 3.865 13.406 1.00 58.72 196 GLN A O 1
ATOM 1521 N N . GLY A 1 197 ? -2.840 3.482 15.635 1.00 56.56 197 GLY A N 1
ATOM 1522 C CA . GLY A 1 197 ? -4.264 3.143 15.706 1.00 56.56 197 GLY A CA 1
ATOM 1523 C C . GLY A 1 197 ? -4.569 1.648 15.580 1.00 56.56 197 GLY A C 1
ATOM 1524 O O . GLY A 1 197 ? -3.973 0.975 14.758 1.00 56.56 197 GLY A O 1
ATOM 1525 N N . HIS A 1 198 ? -5.496 1.166 16.422 1.00 56.50 198 HIS A N 1
ATOM 1526 C CA . HIS A 1 198 ? -6.382 -0.023 16.351 1.00 56.50 198 HIS A CA 1
ATOM 1527 C C . HIS A 1 198 ? -5.911 -1.373 15.753 1.00 56.50 198 HIS A C 1
ATOM 1529 O O . HIS A 1 198 ? -6.735 -2.295 15.676 1.00 56.50 198 HIS A O 1
ATOM 1535 N N . CYS A 1 199 ? -4.640 -1.527 15.384 1.00 63.97 199 CYS A N 1
ATOM 1536 C CA . CYS A 1 199 ? -4.052 -2.773 14.914 1.00 63.97 199 CYS A CA 1
ATOM 1537 C C . CYS A 1 199 ? -4.014 -3.781 16.068 1.00 63.97 199 CYS A C 1
ATOM 1539 O O . CYS A 1 199 ? -3.389 -3.548 17.105 1.00 63.97 199 CYS A O 1
ATOM 1541 N N . ASP A 1 200 ? -4.713 -4.897 15.895 1.00 70.38 200 ASP A N 1
ATOM 1542 C CA . ASP A 1 200 ? -4.569 -6.057 16.782 1.00 70.38 200 ASP A CA 1
ATOM 1543 C C . ASP A 1 200 ? -3.244 -6.798 16.521 1.00 70.38 200 ASP A C 1
ATOM 1545 O O . ASP A 1 200 ? -2.400 -6.322 15.773 1.00 70.38 200 ASP A O 1
ATOM 1549 N N . ASN A 1 201 ? -3.059 -7.954 17.162 1.00 73.81 201 ASN A N 1
ATOM 1550 C CA . ASN A 1 201 ? -1.893 -8.839 17.026 1.00 73.81 201 ASN A CA 1
ATOM 1551 C C . ASN A 1 201 ? -1.984 -9.843 15.858 1.00 73.81 201 ASN A C 1
ATOM 1553 O O . ASN A 1 201 ? -1.230 -10.818 15.809 1.00 73.81 201 ASN A O 1
ATOM 1557 N N . GLY A 1 202 ? -2.938 -9.665 14.945 1.00 78.56 202 GLY A N 1
ATOM 1558 C CA . GLY A 1 202 ? -3.159 -10.580 13.830 1.00 78.56 202 GLY A CA 1
ATOM 1559 C C . GLY A 1 202 ? -2.093 -10.474 12.739 1.00 78.56 202 GLY A C 1
ATOM 1560 O O . GLY A 1 202 ? -1.408 -9.458 12.604 1.00 78.56 202 GLY A O 1
ATOM 1561 N N . ASP A 1 203 ? -1.973 -11.530 11.932 1.00 84.31 203 ASP A N 1
ATOM 1562 C CA . ASP A 1 203 ? -1.140 -11.504 10.730 1.00 84.31 203 ASP A CA 1
ATOM 1563 C C . ASP A 1 203 ? -1.659 -10.457 9.727 1.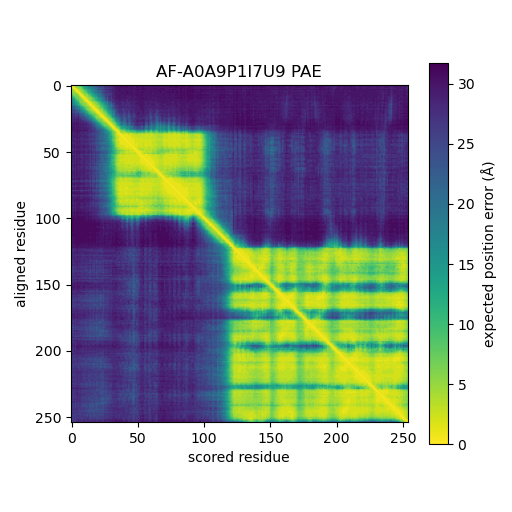00 84.31 203 ASP A C 1
ATOM 1565 O O . ASP A 1 203 ? -2.862 -10.221 9.585 1.00 84.31 203 ASP A O 1
ATOM 1569 N N . LEU A 1 204 ? -0.723 -9.794 9.048 1.00 87.19 204 LEU A N 1
ATOM 1570 C CA . LEU A 1 204 ? -1.000 -8.738 8.079 1.00 87.19 204 LEU A CA 1
ATOM 1571 C C . LEU A 1 204 ? -1.370 -9.362 6.729 1.00 87.19 204 LEU A C 1
ATOM 1573 O O . LEU A 1 204 ? -0.499 -9.661 5.916 1.00 87.19 204 LEU A O 1
ATOM 1577 N N . GLU A 1 205 ? -2.667 -9.571 6.507 1.00 89.56 205 GLU A N 1
ATOM 1578 C CA . GLU A 1 205 ? -3.179 -10.315 5.345 1.00 89.56 205 GLU A CA 1
ATOM 1579 C C . GLU A 1 205 ? -4.100 -9.501 4.435 1.00 89.56 205 GLU A C 1
ATOM 1581 O O . GLU A 1 205 ? -4.312 -9.878 3.283 1.00 89.56 205 GLU A O 1
ATOM 1586 N N . LEU A 1 206 ? -4.678 -8.403 4.925 1.00 91.94 206 LEU A N 1
ATOM 1587 C CA . LEU A 1 206 ? -5.642 -7.604 4.174 1.00 91.94 206 LEU A CA 1
ATOM 1588 C C . LEU A 1 206 ? -5.108 -6.202 3.925 1.00 91.94 206 LEU A C 1
ATOM 1590 O O . LEU A 1 206 ? -4.540 -5.572 4.808 1.00 91.94 206 LEU A O 1
ATOM 1594 N N . VAL A 1 207 ? -5.348 -5.688 2.727 1.00 92.25 207 VAL A N 1
ATOM 1595 C CA . VAL A 1 207 ? -4.925 -4.358 2.300 1.00 92.25 207 VAL A CA 1
ATOM 1596 C C . VAL A 1 207 ? -6.141 -3.511 1.958 1.00 92.25 207 VAL A C 1
ATOM 1598 O O . VAL A 1 207 ? -7.018 -3.951 1.220 1.00 92.25 207 VAL A O 1
ATOM 1601 N N . TYR A 1 208 ? -6.186 -2.280 2.455 1.00 91.62 208 TYR A N 1
ATOM 1602 C CA . TYR A 1 208 ? -7.219 -1.307 2.115 1.00 91.62 208 TYR A CA 1
ATOM 1603 C C . TYR A 1 208 ? -7.065 -0.795 0.673 1.00 91.62 208 TYR A C 1
ATOM 1605 O O . TYR A 1 208 ? -6.002 -0.324 0.263 1.00 91.62 208 TYR A O 1
ATOM 1613 N N . ASN A 1 209 ? -8.149 -0.848 -0.099 1.00 91.00 209 ASN A N 1
ATOM 1614 C CA . ASN A 1 209 ? -8.198 -0.470 -1.510 1.00 91.00 209 ASN A CA 1
ATOM 1615 C C . ASN A 1 209 ? -8.817 0.928 -1.672 1.00 91.00 209 ASN A C 1
ATOM 1617 O O . ASN A 1 209 ? -9.948 1.113 -1.221 1.00 91.00 209 ASN A O 1
ATOM 1621 N N . PRO A 1 210 ? -8.161 1.903 -2.330 1.00 88.94 210 PRO A N 1
ATOM 1622 C CA . PRO A 1 210 ? -6.937 1.802 -3.137 1.00 88.94 210 PRO A CA 1
ATOM 1623 C C . PRO A 1 210 ? -5.684 2.366 -2.448 1.00 88.94 210 PRO A C 1
ATOM 1625 O O . PRO A 1 210 ? -4.767 2.828 -3.121 1.00 88.94 210 PRO A O 1
ATOM 1628 N N . CYS A 1 211 ? -5.652 2.454 -1.116 1.00 88.06 211 CYS A N 1
ATOM 1629 C CA . CYS A 1 211 ? -4.565 3.148 -0.419 1.00 88.06 211 CYS A CA 1
ATOM 1630 C C . CYS A 1 211 ? -3.332 2.284 -0.132 1.00 88.06 211 CYS A C 1
ATOM 1632 O O . CYS A 1 211 ? -2.267 2.852 0.078 1.00 88.06 211 CYS A O 1
ATOM 1634 N N . GLY A 1 212 ? -3.455 0.955 -0.118 1.00 88.56 212 GLY A N 1
ATOM 1635 C CA . GLY A 1 212 ? -2.318 0.065 0.121 1.00 88.56 212 GLY A CA 1
ATOM 1636 C C . GLY A 1 212 ? -1.982 -0.164 1.599 1.00 88.56 212 GLY A C 1
ATOM 1637 O O . GLY A 1 212 ? -0.987 -0.815 1.903 1.00 88.56 212 GLY A O 1
ATOM 1638 N N . HIS A 1 213 ? -2.788 0.328 2.547 1.00 90.06 213 HIS A N 1
ATOM 1639 C CA . HIS A 1 213 ? -2.522 0.078 3.970 1.00 90.06 213 HIS A CA 1
ATOM 1640 C C . HIS A 1 213 ? -2.846 -1.359 4.342 1.00 90.06 213 HIS A C 1
ATOM 1642 O O . HIS A 1 213 ? -3.992 -1.780 4.193 1.00 90.06 213 HIS A O 1
ATOM 1648 N N . ILE A 1 214 ? -1.853 -2.088 4.845 1.00 90.44 214 ILE A N 1
ATOM 1649 C CA . ILE A 1 214 ? -2.027 -3.465 5.297 1.00 90.44 214 ILE A CA 1
ATOM 1650 C C . ILE A 1 214 ? -2.483 -3.513 6.758 1.00 90.44 214 ILE A C 1
ATOM 1652 O O . ILE A 1 214 ? -2.033 -2.733 7.599 1.00 90.44 214 ILE A O 1
ATOM 1656 N N . ALA A 1 215 ? -3.394 -4.429 7.051 1.00 89.75 215 ALA A N 1
ATOM 1657 C CA . ALA A 1 215 ? -3.954 -4.683 8.363 1.00 89.75 215 ALA A CA 1
ATOM 1658 C C . ALA A 1 215 ? -4.322 -6.164 8.501 1.00 89.75 215 ALA A C 1
ATOM 1660 O O . ALA A 1 215 ? -4.394 -6.919 7.527 1.00 89.75 215 ALA A O 1
ATOM 1661 N N . SER A 1 216 ? -4.573 -6.580 9.734 1.00 89.12 216 SER A N 1
ATOM 1662 C CA . SER A 1 216 ? -5.103 -7.906 10.007 1.00 89.12 216 SER A CA 1
ATOM 1663 C C . SER A 1 216 ? -6.588 -8.012 9.673 1.00 89.12 216 SER A C 1
ATOM 1665 O O . SER A 1 216 ? -7.319 -7.015 9.602 1.00 89.12 216 SER A O 1
ATOM 1667 N N . GLN A 1 217 ? -7.054 -9.251 9.524 1.00 90.19 217 GLN A N 1
ATOM 1668 C CA . GLN A 1 217 ? -8.459 -9.549 9.265 1.00 90.19 217 GLN A CA 1
ATOM 1669 C C . GLN A 1 217 ? -9.393 -8.965 10.331 1.00 90.19 217 GLN A C 1
ATOM 1671 O O . GLN A 1 217 ? -10.420 -8.376 9.996 1.00 90.19 217 GLN A O 1
ATOM 1676 N N . GLU A 1 218 ? -9.030 -9.078 11.606 1.00 86.00 218 GLU A N 1
ATOM 1677 C CA . GLU A 1 218 ? -9.869 -8.608 12.708 1.00 86.00 218 GLU A CA 1
ATOM 1678 C C . GLU A 1 218 ? -9.905 -7.071 12.793 1.00 86.00 218 GLU A C 1
ATOM 1680 O O . GLU A 1 218 ? -10.957 -6.486 13.065 1.00 86.00 218 GLU A O 1
ATOM 1685 N N . THR A 1 219 ? -8.805 -6.389 12.461 1.00 86.50 219 THR A N 1
ATOM 1686 C CA . THR A 1 219 ? -8.766 -4.920 12.379 1.00 86.50 219 THR A CA 1
ATOM 1687 C C . THR A 1 219 ? -9.663 -4.409 11.254 1.00 86.50 219 THR A C 1
ATOM 1689 O O . THR A 1 219 ? -10.435 -3.469 11.456 1.00 86.50 219 THR A O 1
ATOM 1692 N N . VAL A 1 220 ? -9.620 -5.057 10.088 1.00 88.94 220 VAL A N 1
ATOM 1693 C CA . VAL A 1 220 ? -10.509 -4.743 8.961 1.00 88.94 220 VAL A CA 1
ATOM 1694 C C . VAL A 1 220 ? -11.966 -5.010 9.315 1.00 88.94 220 VAL A C 1
ATOM 1696 O O . VAL A 1 220 ? -12.816 -4.156 9.072 1.00 88.94 220 VAL A O 1
ATOM 1699 N N . ARG A 1 221 ? -12.267 -6.164 9.920 1.00 88.69 221 ARG A N 1
ATOM 1700 C CA . ARG A 1 221 ? -13.633 -6.539 10.304 1.00 88.69 221 ARG A CA 1
ATOM 1701 C C . ARG A 1 221 ? -14.246 -5.512 11.255 1.00 88.69 221 ARG A C 1
ATOM 1703 O O . ARG A 1 221 ? -15.371 -5.073 11.031 1.00 88.69 221 ARG A O 1
ATOM 1710 N N . ARG A 1 222 ? -13.497 -5.092 12.282 1.00 86.31 222 ARG A N 1
ATOM 1711 C CA . ARG A 1 222 ? -13.927 -4.045 13.224 1.00 86.31 222 ARG A CA 1
ATOM 1712 C C . ARG A 1 222 ? -14.153 -2.706 12.532 1.00 86.31 222 ARG A C 1
ATOM 1714 O O . ARG A 1 222 ? -15.125 -2.026 12.842 1.00 86.31 222 ARG A O 1
ATOM 1721 N N . HIS A 1 223 ? -13.285 -2.337 11.593 1.00 87.00 223 HIS A N 1
ATOM 1722 C CA . HIS A 1 223 ? -13.431 -1.090 10.854 1.00 87.00 223 HIS A CA 1
ATOM 1723 C C . HIS A 1 223 ? -14.663 -1.102 9.942 1.00 87.00 223 HIS A C 1
ATOM 1725 O O . HIS A 1 223 ? -15.478 -0.192 10.037 1.00 87.00 223 HIS A O 1
ATOM 1731 N N . LEU A 1 224 ? -14.833 -2.135 9.111 1.00 86.25 224 LEU A N 1
ATOM 1732 C CA . LEU A 1 224 ? -15.937 -2.242 8.146 1.00 86.25 224 LEU A CA 1
ATOM 1733 C C . LEU A 1 224 ? -17.313 -2.441 8.797 1.00 86.25 224 LEU A C 1
ATOM 1735 O O . LEU A 1 224 ? -18.326 -2.157 8.169 1.00 86.25 224 LEU A O 1
ATOM 1739 N N . ALA A 1 225 ? -17.364 -2.899 10.049 1.00 86.00 225 ALA A N 1
ATOM 1740 C CA . ALA A 1 225 ? -18.604 -2.943 10.821 1.00 86.00 225 ALA A CA 1
ATOM 1741 C C . ALA A 1 225 ? -19.096 -1.544 11.250 1.00 86.00 225 ALA A C 1
ATOM 1743 O O . ALA A 1 225 ? -20.257 -1.394 11.630 1.00 86.00 225 ALA A O 1
ATOM 1744 N N . SER A 1 226 ? -18.234 -0.521 11.211 1.00 82.06 226 SER A N 1
ATOM 1745 C CA . SER A 1 226 ? -18.607 0.845 11.575 1.00 82.06 226 SER A CA 1
ATOM 1746 C C . SER A 1 226 ? -19.350 1.549 10.432 1.00 82.06 226 SER A C 1
ATOM 1748 O O . SER A 1 226 ? -18.873 1.540 9.300 1.00 82.06 226 SER A O 1
ATOM 1750 N N . PRO A 1 227 ? -20.437 2.293 10.695 1.00 69.69 227 PRO A N 1
ATOM 1751 C CA . PRO A 1 227 ? -21.125 3.091 9.672 1.00 69.69 227 PRO A CA 1
ATOM 1752 C C . PRO A 1 227 ? -20.259 4.215 9.064 1.00 69.69 227 PRO A C 1
ATOM 1754 O O . PRO A 1 227 ? -20.603 4.779 8.024 1.00 69.69 227 PRO A O 1
ATOM 1757 N N . THR A 1 228 ? -19.117 4.540 9.681 1.00 72.56 228 THR A N 1
ATOM 1758 C CA . THR A 1 228 ? -18.137 5.526 9.195 1.00 72.56 228 THR A CA 1
ATOM 1759 C C . THR A 1 228 ? -17.011 4.921 8.343 1.00 72.56 228 THR A C 1
ATOM 1761 O O . THR A 1 228 ? -16.087 5.635 7.956 1.00 72.56 228 THR A O 1
ATOM 1764 N N . SER A 1 229 ? -17.081 3.632 7.993 1.00 78.38 229 SER A N 1
ATOM 1765 C CA . SER A 1 229 ? -16.012 2.862 7.332 1.00 78.38 229 SER A CA 1
ATOM 1766 C C . SER A 1 229 ? -15.773 3.171 5.847 1.00 78.38 229 SER A C 1
ATOM 1768 O O . SER A 1 229 ? -15.244 2.345 5.105 1.00 78.38 229 SER A O 1
ATOM 1770 N N . LYS A 1 230 ? -16.197 4.344 5.369 1.00 85.00 230 LYS A N 1
ATOM 1771 C CA . LYS A 1 230 ? -16.031 4.742 3.961 1.00 85.00 230 LYS A CA 1
ATOM 1772 C C . LYS A 1 230 ? -14.587 5.115 3.627 1.00 85.00 230 LYS A C 1
ATOM 1774 O O . LYS A 1 230 ? -14.220 5.136 2.458 1.00 85.00 230 LYS A O 1
ATOM 1779 N N . ASN A 1 231 ? -13.779 5.412 4.643 1.00 90.38 231 ASN A N 1
ATOM 1780 C CA . ASN A 1 231 ? -12.413 5.896 4.506 1.00 90.38 231 ASN A CA 1
ATOM 1781 C C . ASN A 1 231 ? -11.448 4.991 5.269 1.00 90.38 231 ASN A C 1
ATOM 1783 O O . ASN A 1 231 ? -11.761 4.548 6.371 1.00 90.38 231 ASN A O 1
ATOM 1787 N N . CYS A 1 232 ? -10.249 4.795 4.723 1.00 87.62 232 CYS A N 1
ATOM 1788 C CA . CYS A 1 232 ? -9.173 4.074 5.388 1.00 87.62 232 CYS A CA 1
ATOM 1789 C C . CYS A 1 232 ? -8.901 4.682 6.777 1.00 87.62 232 CYS A C 1
ATOM 1791 O O . CYS A 1 232 ? -8.680 5.895 6.868 1.00 87.62 232 CYS A O 1
ATOM 1793 N N . PRO A 1 233 ? -8.834 3.873 7.850 1.00 85.50 233 PRO A N 1
ATOM 1794 C CA . PRO A 1 233 ? -8.632 4.382 9.205 1.00 85.50 233 PRO A CA 1
ATOM 1795 C C . PRO A 1 233 ? -7.235 4.981 9.429 1.00 85.50 233 PRO A C 1
ATOM 1797 O O . PRO A 1 233 ? -7.012 5.640 10.440 1.00 85.50 233 PRO A O 1
ATOM 1800 N N . PHE A 1 234 ? -6.298 4.760 8.502 1.00 84.56 234 PHE A N 1
ATOM 1801 C CA . PHE A 1 234 ? -4.901 5.171 8.642 1.00 84.56 234 PHE A CA 1
ATOM 1802 C C . PHE A 1 234 ? -4.528 6.412 7.831 1.00 84.56 234 PHE A C 1
ATOM 1804 O O . PHE A 1 234 ? -3.700 7.203 8.273 1.00 84.56 234 PHE A O 1
ATOM 1811 N N . CYS A 1 235 ? -5.114 6.588 6.644 1.00 85.31 235 CYS A N 1
ATOM 1812 C CA . CYS A 1 235 ? -4.812 7.725 5.766 1.00 85.31 235 CYS A CA 1
ATOM 1813 C C . CYS A 1 235 ? -6.037 8.534 5.342 1.00 85.31 235 CYS A C 1
ATOM 1815 O O . CYS A 1 235 ? -5.898 9.446 4.533 1.00 85.31 235 CYS A O 1
ATOM 1817 N N . ALA A 1 236 ? -7.228 8.186 5.835 1.00 87.12 236 ALA A N 1
ATOM 1818 C CA . ALA A 1 236 ? -8.499 8.821 5.491 1.00 87.12 236 ALA A CA 1
ATOM 1819 C C . ALA A 1 236 ? -8.875 8.791 3.993 1.00 87.12 236 ALA A C 1
ATOM 1821 O O . ALA A 1 236 ? -9.884 9.380 3.609 1.00 87.12 236 ALA A O 1
ATOM 1822 N N . ARG A 1 237 ? -8.127 8.072 3.140 1.00 87.44 237 ARG A N 1
ATOM 1823 C CA . ARG A 1 237 ? -8.479 7.891 1.725 1.00 87.44 237 ARG A CA 1
ATOM 1824 C C . ARG A 1 237 ? -9.778 7.098 1.608 1.00 87.44 237 ARG A C 1
ATOM 1826 O O . ARG A 1 237 ? -9.914 6.051 2.238 1.00 87.44 237 ARG A O 1
ATOM 1833 N N . THR A 1 238 ? -10.691 7.566 0.765 1.00 91.38 238 THR A N 1
ATOM 1834 C CA . THR A 1 238 ? -11.944 6.867 0.471 1.00 91.38 238 THR A CA 1
ATOM 1835 C C . THR A 1 238 ? -11.674 5.488 -0.115 1.00 91.38 238 THR A C 1
ATOM 1837 O O . THR A 1 238 ? -10.902 5.339 -1.066 1.00 91.38 238 THR A O 1
ATOM 1840 N N . LEU A 1 239 ? -12.288 4.478 0.496 1.00 90.69 239 LEU A N 1
ATOM 1841 C CA . LEU A 1 239 ? -12.173 3.089 0.085 1.00 90.69 239 LEU A CA 1
ATOM 1842 C C . LEU A 1 239 ? -13.061 2.821 -1.129 1.00 90.69 239 LEU A C 1
ATOM 1844 O O . LEU A 1 239 ? -14.084 3.476 -1.336 1.00 90.69 239 LEU A O 1
ATOM 1848 N N . ASN A 1 240 ? -12.683 1.828 -1.929 1.00 88.94 240 ASN A N 1
ATOM 1849 C CA . ASN A 1 240 ? -13.523 1.373 -3.026 1.00 88.94 240 ASN A CA 1
ATOM 1850 C C . ASN A 1 240 ? -14.842 0.795 -2.462 1.00 88.94 240 ASN A C 1
ATOM 1852 O O . ASN A 1 240 ? -14.788 -0.138 -1.661 1.00 88.94 240 ASN A O 1
ATOM 1856 N N . PRO A 1 241 ? -16.019 1.300 -2.879 1.00 86.50 241 PRO A N 1
ATOM 1857 C CA . PRO A 1 241 ? -17.302 0.900 -2.299 1.00 86.50 241 PRO A CA 1
ATOM 1858 C C . PRO A 1 241 ? -17.684 -0.553 -2.606 1.00 86.50 241 PRO A C 1
ATOM 1860 O O . PRO A 1 241 ? -18.389 -1.174 -1.819 1.00 86.50 241 PRO A O 1
ATOM 1863 N N . ASN A 1 242 ? -17.213 -1.098 -3.730 1.00 88.12 242 ASN A N 1
ATOM 1864 C CA . ASN A 1 242 ? -17.522 -2.466 -4.147 1.00 88.12 242 ASN A CA 1
ATOM 1865 C C . ASN A 1 242 ? -16.513 -3.475 -3.594 1.00 88.12 242 ASN A C 1
ATOM 1867 O O . ASN A 1 242 ? -16.847 -4.638 -3.395 1.00 88.12 242 ASN A O 1
ATOM 1871 N N . ASN A 1 243 ? -15.267 -3.042 -3.390 1.00 90.00 243 ASN A N 1
ATOM 1872 C CA . ASN A 1 243 ? -14.196 -3.909 -2.918 1.00 90.00 243 ASN A CA 1
ATOM 1873 C C . ASN A 1 243 ? -13.206 -3.136 -2.029 1.00 90.00 243 ASN A C 1
ATOM 1875 O O . ASN A 1 243 ? -12.125 -2.768 -2.506 1.00 90.00 243 ASN A O 1
ATOM 1879 N N . PRO A 1 244 ? -13.570 -2.844 -0.765 1.00 91.25 244 PRO A N 1
ATOM 1880 C CA . PRO A 1 244 ? -12.805 -1.955 0.111 1.00 91.25 244 PRO A CA 1
ATOM 1881 C C . PRO A 1 244 ? -11.486 -2.564 0.593 1.00 91.25 244 PRO A C 1
ATOM 1883 O O . PRO A 1 244 ? -10.596 -1.823 1.014 1.00 91.25 244 PRO A O 1
ATOM 1886 N N . THR A 1 245 ? -11.339 -3.890 0.527 1.00 92.94 245 THR A N 1
ATOM 1887 C CA . THR A 1 245 ? -10.129 -4.601 0.943 1.00 92.94 245 THR A CA 1
ATOM 1888 C C . THR A 1 245 ? -9.722 -5.689 -0.043 1.00 92.94 245 THR A C 1
ATOM 1890 O O . THR A 1 245 ? -10.532 -6.221 -0.792 1.00 92.94 245 THR A O 1
ATOM 1893 N N . ILE A 1 246 ? -8.431 -6.004 -0.066 1.00 93.56 246 ILE A N 1
ATOM 1894 C CA . ILE A 1 246 ? -7.818 -7.000 -0.945 1.00 93.56 246 ILE A CA 1
ATOM 1895 C C . ILE A 1 246 ? -6.988 -7.937 -0.074 1.00 93.56 246 ILE A C 1
ATOM 1897 O O . ILE A 1 246 ? -6.229 -7.470 0.772 1.00 93.56 246 ILE A O 1
ATOM 1901 N N . LYS A 1 247 ? -7.097 -9.249 -0.287 1.00 94.12 247 LYS A N 1
ATOM 1902 C CA . LYS A 1 247 ? -6.202 -10.213 0.362 1.00 94.12 247 LYS A CA 1
ATOM 1903 C C . LYS A 1 247 ? -4.815 -10.142 -0.275 1.00 94.12 247 LYS A C 1
ATOM 1905 O O . LYS A 1 247 ? -4.705 -10.264 -1.490 1.00 94.12 247 LYS A O 1
ATOM 1910 N N . ALA A 1 248 ? -3.781 -9.931 0.531 1.00 91.75 248 ALA A N 1
ATOM 1911 C CA . ALA A 1 248 ? -2.397 -9.923 0.085 1.00 91.75 248 ALA A CA 1
ATOM 1912 C C . ALA A 1 248 ? -1.863 -11.356 -0.026 1.00 91.75 248 ALA A C 1
ATOM 1914 O O . ALA A 1 248 ? -1.967 -12.145 0.914 1.00 91.75 248 ALA A O 1
ATOM 1915 N N . PHE A 1 249 ? -1.265 -11.675 -1.170 1.00 91.44 249 PHE A N 1
ATOM 1916 C CA . PHE A 1 249 ? -0.588 -12.945 -1.410 1.00 91.44 249 PHE A CA 1
ATOM 1917 C C . PHE A 1 249 ? 0.920 -12.711 -1.477 1.00 91.44 249 PHE A C 1
ATOM 1919 O O . PHE A 1 249 ? 1.445 -12.268 -2.501 1.00 91.44 249 PHE A O 1
ATOM 1926 N N . PHE A 1 250 ? 1.591 -12.999 -0.362 1.00 88.75 250 PHE A N 1
ATOM 1927 C CA . PHE A 1 250 ? 3.047 -13.052 -0.262 1.00 88.75 250 PHE A CA 1
ATOM 1928 C C . PHE A 1 250 ? 3.547 -14.450 -0.636 1.00 88.75 250 PHE A C 1
ATOM 1930 O O . PHE A 1 250 ? 2.893 -15.441 -0.313 1.00 88.75 250 PHE A O 1
ATOM 1937 N N . GLN A 1 251 ? 4.699 -14.521 -1.300 1.00 86.62 251 GLN A N 1
ATOM 1938 C CA . GLN A 1 251 ? 5.421 -15.775 -1.516 1.00 86.62 251 GLN A CA 1
ATOM 1939 C C . GLN A 1 251 ? 6.516 -15.902 -0.460 1.00 86.62 251 GLN A C 1
ATOM 1941 O O . GLN A 1 251 ? 7.164 -14.907 -0.140 1.00 86.62 251 GLN A O 1
ATOM 1946 N N . PHE A 1 252 ? 6.707 -17.103 0.075 1.00 84.19 252 PHE A N 1
ATOM 1947 C CA . PHE A 1 252 ? 7.708 -17.416 1.095 1.00 84.19 252 PHE A CA 1
ATOM 1948 C C . PHE A 1 252 ? 8.532 -18.609 0.625 1.00 84.19 252 PHE A C 1
ATOM 1950 O O . PHE A 1 252 ? 8.004 -19.475 -0.076 1.00 84.19 252 PHE A O 1
ATOM 1957 N N . GLU A 1 253 ? 9.824 -18.621 0.944 1.00 71.75 253 GLU A N 1
ATOM 1958 C CA . GLU A 1 253 ? 10.694 -19.756 0.626 1.00 71.75 253 GLU A CA 1
ATOM 1959 C C . GLU A 1 253 ? 10.361 -20.888 1.608 1.00 71.75 253 GLU A C 1
ATOM 1961 O O . GLU A 1 253 ? 10.219 -20.633 2.807 1.00 71.75 253 GLU A O 1
ATOM 1966 N N . ASN A 1 254 ? 10.118 -22.093 1.083 1.00 57.72 254 ASN A N 1
ATOM 1967 C CA . ASN A 1 254 ? 9.760 -23.271 1.883 1.00 57.72 254 ASN A CA 1
ATOM 1968 C C . ASN A 1 254 ? 10.972 -23.851 2.610 1.00 57.72 254 ASN A C 1
ATOM 1970 O O . ASN A 1 254 ? 12.043 -23.936 1.970 1.00 57.72 254 ASN A O 1
#

InterPro domains:
  IPR006800 Pellino family [PTHR12098] (125-251)
  IPR013083 Zinc finger, RING/FYVE/PHD-type [G3DSA:3.30.40.10] (188-250)
  IPR048335 Pellino, RING domain [PF20723] (131-251)

Radius of gyration: 25.33 Å; Cα contacts (8 Å, |Δi|>4): 339; chains: 1; bounding box: 56×88×68 Å

Sequence (254 aa):
MCAFDDSNARAMPAVKLAPVVNQVPRRTRRTKVDDVDYEELVMSAINFSGPSSEDEIQIFMSKTYPKTDDMAKKIEETLKMLVKKGVLLKIGEIFKKATAPKENRRVSRRLSDKKAATALLPNAVENMARLNKKMPFCPVTYDALEVRQNTSNASSQPAIFTSCGHVQSVTTRWNNMQCPMCLKVSMAVSISCALQGHCDNGDLELVYNPCGHIASQETVRRHLASPTSKNCPFCARTLNPNNPTIKAFFQFEN

Nearest PDB structures (foldseek):
  6la8-assembly1_S  TM=8.654E-01  e=2.855E-03  Homo sapiens
  6d57-assembly1_B  TM=8.136E-01  e=8.013E-02  Campylobacter jejuni
  4ets-assembly1_A  TM=8.260E-01  e=9.749E-02  Campylobacter jejuni subsp. jejuni
  7aoi-assembly1_XS  TM=6.816E-01  e=3.163E-01  Trypanosoma brucei
  7ane-assembly1_Ap  TM=6.001E-01  e=2.107E+00  Leishmania major